Protein AF-A0AAD5VGD6-F1 (afdb_monomer)

Organism: NCBI:txid56174

Solvent-accessible surface area (backbone atoms only — not comparable to full-atom values): 16282 Å² total; per-residue (Å²): 114,48,51,33,20,49,48,75,91,76,91,53,46,69,52,49,89,74,29,63,45,15,33,30,33,37,42,35,91,40,34,36,36,42,32,31,32,31,52,42,61,71,61,75,31,63,82,85,36,60,47,50,63,31,32,44,64,26,102,85,61,55,15,37,51,69,80,59,80,48,70,44,31,90,82,39,92,83,62,51,74,39,74,34,79,36,30,39,35,35,40,34,67,45,30,37,29,37,38,39,21,31,73,91,39,82,80,20,49,56,52,33,64,78,79,51,51,92,66,39,45,64,48,59,58,50,73,82,58,41,80,80,38,31,36,41,25,37,34,53,75,62,67,38,59,50,47,48,73,57,98,90,40,84,45,76,58,78,72,78,60,73,90,76,51,80,85,88,78,70,101,70,78,61,67,60,49,62,69,43,85,68,44,76,54,65,72,67,73,54,43,55,78,58,83,75,79,89,78,68,82,72,82,72,77,82,78,82,80,88,77,82,92,84,82,91,82,83,89,83,89,83,88,82,87,80,90,81,90,78,92,78,82,86,78,91,73,93,73,84,86,82,84,87,83,88,57,95,61,56,53,42,74,67,86,84,82,83,134

Structure (mmCIF, N/CA/C/O backbone):
data_AF-A0AAD5VGD6-F1
#
_entry.id   AF-A0AAD5VGD6-F1
#
loop_
_atom_site.group_PDB
_atom_site.id
_atom_site.type_symbol
_atom_site.label_atom_id
_atom_site.label_alt_id
_atom_site.label_comp_id
_atom_site.label_asym_id
_atom_site.label_entity_id
_atom_site.label_seq_id
_atom_site.pdbx_PDB_ins_code
_atom_site.Cartn_x
_atom_site.Cartn_y
_atom_site.Cartn_z
_atom_site.occupancy
_atom_site.B_iso_or_equiv
_atom_site.auth_seq_id
_atom_site.auth_comp_id
_atom_site.auth_asym_id
_atom_site.auth_atom_id
_atom_site.pdbx_PDB_model_num
ATOM 1 N N . MET A 1 1 ? -17.502 -4.250 -7.775 1.00 70.62 1 MET A N 1
ATOM 2 C CA . MET A 1 1 ? -16.556 -3.879 -6.710 1.00 70.62 1 MET A CA 1
ATOM 3 C C . MET A 1 1 ? -17.307 -3.137 -5.608 1.00 70.62 1 MET A C 1
ATOM 5 O O . MET A 1 1 ? -18.242 -2.419 -5.947 1.00 70.62 1 MET A O 1
ATOM 9 N N . VAL A 1 2 ? -16.984 -3.336 -4.326 1.00 80.88 2 VAL A N 1
ATOM 10 C CA . VAL A 1 2 ? -17.772 -2.798 -3.191 1.00 80.88 2 VAL A CA 1
ATOM 11 C C . VAL A 1 2 ? -16.859 -2.211 -2.123 1.00 80.88 2 VAL A C 1
ATOM 13 O O . VAL A 1 2 ? -15.920 -2.878 -1.719 1.00 80.88 2 VAL A O 1
ATOM 16 N N . ALA A 1 3 ? -17.138 -1.007 -1.626 1.00 86.44 3 ALA A N 1
ATOM 17 C CA . ALA A 1 3 ? -16.315 -0.385 -0.591 1.00 86.44 3 ALA A CA 1
ATOM 18 C C . ALA A 1 3 ? -16.696 -0.807 0.835 1.00 86.44 3 ALA A C 1
ATOM 20 O O . ALA A 1 3 ? -17.878 -0.872 1.184 1.00 86.44 3 ALA A O 1
ATOM 21 N N . TRP A 1 4 ? -15.669 -1.023 1.652 1.00 91.06 4 TRP A N 1
ATOM 22 C CA . TRP A 1 4 ? -15.706 -1.392 3.056 1.00 91.06 4 TRP A CA 1
ATOM 23 C C . TRP A 1 4 ? -14.857 -0.414 3.876 1.00 91.06 4 TRP A C 1
ATOM 25 O O . TRP A 1 4 ? -13.739 -0.058 3.501 1.00 91.06 4 TRP A O 1
ATOM 35 N N . CYS A 1 5 ? -15.391 0.027 5.011 1.00 91.38 5 CYS A N 1
ATOM 36 C CA . CYS A 1 5 ? -14.711 0.921 5.941 1.00 91.38 5 CYS A CA 1
ATOM 37 C C . CYS A 1 5 ? -14.804 0.386 7.366 1.00 91.38 5 CYS A C 1
ATOM 39 O O . CYS A 1 5 ? -15.758 -0.290 7.739 1.00 91.38 5 CYS A O 1
ATOM 41 N N . THR A 1 6 ? -13.834 0.747 8.198 1.00 90.38 6 THR A N 1
ATOM 42 C CA . THR A 1 6 ? -13.863 0.437 9.633 1.00 90.38 6 THR A CA 1
ATOM 43 C C . THR A 1 6 ? -14.818 1.346 10.420 1.00 90.38 6 THR A C 1
ATOM 45 O O . THR A 1 6 ? -15.236 0.990 11.519 1.00 90.38 6 THR A O 1
ATOM 48 N N . LYS A 1 7 ? -15.212 2.496 9.847 1.00 89.19 7 LYS A N 1
ATOM 49 C CA . LYS A 1 7 ? -16.112 3.494 10.450 1.00 89.19 7 LYS A CA 1
ATOM 50 C C . LYS A 1 7 ? -17.303 3.823 9.535 1.00 89.19 7 LYS A C 1
ATOM 52 O O . LYS A 1 7 ? -17.135 3.825 8.312 1.00 89.19 7 LYS A O 1
ATOM 57 N N . PRO A 1 8 ? -18.482 4.152 10.098 1.00 89.19 8 PRO A N 1
ATOM 58 C CA . PRO A 1 8 ? -19.644 4.597 9.327 1.00 89.19 8 PRO A CA 1
ATOM 59 C C . PRO A 1 8 ? -19.485 6.021 8.774 1.00 89.19 8 PRO A C 1
ATOM 61 O O . PRO A 1 8 ? -18.527 6.728 9.077 1.00 89.19 8 PRO A O 1
ATOM 64 N N . GLY A 1 9 ? -20.461 6.449 7.964 1.00 87.38 9 GLY A N 1
ATOM 65 C CA . GLY A 1 9 ? -20.599 7.843 7.512 1.00 87.38 9 GLY A CA 1
ATOM 66 C C . GLY A 1 9 ? -20.176 8.126 6.068 1.00 87.38 9 GLY A C 1
ATOM 67 O O . GLY A 1 9 ? -20.242 9.273 5.641 1.00 87.38 9 GLY A O 1
ATOM 68 N N . ARG A 1 10 ? -19.764 7.107 5.299 1.00 85.44 10 ARG A N 1
ATOM 69 C CA . ARG A 1 10 ? -19.264 7.271 3.915 1.00 85.44 10 ARG A CA 1
ATOM 70 C C . ARG A 1 10 ? -20.045 6.486 2.854 1.00 85.44 10 ARG A C 1
ATOM 72 O O . ARG A 1 10 ? -19.568 6.330 1.739 1.00 85.44 10 ARG A O 1
ATOM 79 N N . GLY A 1 11 ? -21.227 5.966 3.197 1.00 87.44 11 GLY A N 1
ATOM 80 C CA . GLY A 1 11 ? -22.048 5.162 2.277 1.00 87.44 11 GLY A CA 1
ATOM 81 C C . GLY A 1 11 ? -21.433 3.805 1.902 1.00 87.44 11 GLY A C 1
ATOM 82 O O . GLY A 1 11 ? -21.866 3.177 0.941 1.00 87.44 11 GLY A O 1
ATOM 83 N N . THR A 1 12 ? -20.422 3.359 2.647 1.00 89.38 12 THR A N 1
ATOM 84 C CA . THR A 1 12 ? -19.720 2.088 2.455 1.00 89.38 12 THR A CA 1
ATOM 85 C C . THR A 1 12 ? -20.278 1.004 3.375 1.00 89.38 12 THR A C 1
ATOM 87 O O . THR A 1 12 ? -20.999 1.285 4.338 1.00 89.38 12 THR A O 1
ATOM 90 N N . ARG A 1 13 ? -19.945 -0.258 3.091 1.00 92.38 13 ARG A N 1
ATOM 91 C CA . ARG A 1 13 ? -20.170 -1.354 4.039 1.00 92.38 13 ARG A CA 1
ATOM 92 C C . ARG A 1 13 ? -19.211 -1.222 5.217 1.00 92.38 13 ARG A C 1
ATOM 94 O O . ARG A 1 13 ? -18.147 -0.619 5.091 1.00 92.38 13 ARG A O 1
ATOM 101 N N . LEU A 1 14 ? -19.573 -1.802 6.354 1.00 93.19 14 LEU A N 1
ATOM 102 C CA . LEU A 1 14 ? -18.708 -1.803 7.528 1.00 93.19 14 LEU A CA 1
ATOM 103 C C . LEU A 1 14 ? -17.955 -3.114 7.641 1.00 93.19 14 LEU A C 1
ATOM 105 O O . LEU A 1 14 ? -18.569 -4.175 7.587 1.00 93.19 14 LEU A O 1
ATOM 109 N N . ILE A 1 15 ? -16.642 -3.023 7.822 1.00 93.69 15 ILE A N 1
ATOM 110 C CA . ILE A 1 15 ? -15.798 -4.183 8.105 1.00 93.69 15 ILE A CA 1
ATOM 111 C C . ILE A 1 15 ? -16.216 -4.736 9.463 1.00 93.69 15 ILE A C 1
ATOM 113 O O . ILE A 1 15 ? -16.171 -3.985 10.443 1.00 93.69 15 ILE A O 1
ATOM 117 N N . PRO A 1 16 ? -16.629 -6.012 9.542 1.00 92.88 16 PRO A N 1
ATOM 118 C CA . PRO A 1 16 ? -17.014 -6.605 10.810 1.00 92.88 16 PRO A CA 1
ATOM 119 C C . PRO A 1 16 ? -15.863 -6.568 11.815 1.00 92.88 16 PRO A C 1
ATOM 121 O O . PRO A 1 16 ? -14.693 -6.751 11.466 1.00 92.88 16 PRO A O 1
ATOM 124 N N . GLN A 1 17 ? -16.193 -6.346 13.087 1.00 90.75 17 GLN A N 1
ATOM 125 C CA . GLN A 1 17 ? -15.199 -6.405 14.150 1.00 90.75 17 GLN A CA 1
ATOM 126 C C . GLN A 1 17 ? -14.563 -7.799 14.191 1.00 90.75 17 GLN A C 1
ATOM 128 O O . GLN A 1 17 ? -15.259 -8.809 14.223 1.00 90.75 17 GLN A O 1
ATOM 133 N N . GLY A 1 18 ? -13.232 -7.836 14.232 1.00 91.00 18 GLY A N 1
ATOM 134 C CA . GLY A 1 18 ? -12.459 -9.078 14.223 1.00 91.00 18 GLY A CA 1
ATOM 135 C C . GLY A 1 18 ? -12.096 -9.585 12.828 1.00 91.00 18 GLY A C 1
ATOM 136 O O . GLY A 1 18 ? -11.269 -10.485 12.739 1.00 91.00 18 GLY A O 1
ATOM 137 N N . ALA A 1 19 ? -12.630 -8.988 11.752 1.00 95.81 19 ALA A N 1
ATOM 138 C CA . ALA A 1 19 ? -12.183 -9.310 10.400 1.00 95.81 19 ALA A CA 1
ATOM 139 C C . ALA A 1 19 ? -10.725 -8.881 10.184 1.00 95.81 19 ALA A C 1
ATOM 141 O O . ALA A 1 19 ? -9.937 -9.665 9.672 1.00 95.81 19 ALA A O 1
ATOM 142 N N . LEU A 1 20 ? -10.333 -7.672 10.611 1.00 96.94 20 LEU A N 1
ATOM 143 C CA . LEU A 1 20 ? -8.917 -7.281 10.643 1.00 96.94 20 LEU A CA 1
ATOM 144 C C . LEU A 1 20 ? -8.224 -7.974 11.815 1.00 96.94 20 LEU A C 1
ATOM 146 O O . LEU A 1 20 ? -8.627 -7.776 12.965 1.00 96.94 20 LEU A O 1
ATOM 150 N N . THR A 1 21 ? -7.164 -8.726 11.529 1.00 97.06 21 THR A N 1
ATOM 151 C CA . THR A 1 21 ? -6.395 -9.480 12.531 1.00 97.06 21 THR A CA 1
ATOM 152 C C . THR A 1 21 ? -5.045 -8.844 12.846 1.00 97.06 21 THR A C 1
ATOM 154 O O . THR A 1 21 ? -4.439 -9.189 13.855 1.00 97.06 21 THR A O 1
ATOM 157 N N . GLY A 1 22 ? -4.596 -7.881 12.043 1.00 97.94 22 GLY A N 1
ATOM 158 C CA . GLY A 1 22 ? -3.437 -7.034 12.315 1.00 97.94 22 GLY A CA 1
ATOM 159 C C . GLY A 1 22 ? -3.355 -5.898 11.301 1.00 97.94 22 GLY A C 1
ATOM 160 O O . GLY A 1 22 ? -3.752 -6.081 10.150 1.00 97.94 22 GLY A O 1
ATOM 161 N N . VAL A 1 23 ? -2.890 -4.722 11.722 1.00 98.25 23 VAL A N 1
ATOM 162 C CA . VAL A 1 23 ? -2.787 -3.521 10.881 1.00 98.25 23 VAL A CA 1
ATOM 163 C C . VAL A 1 23 ? -1.550 -2.717 11.264 1.00 98.25 23 VAL A C 1
ATOM 165 O O . VAL A 1 23 ? -1.371 -2.354 12.422 1.00 98.25 23 VAL A O 1
ATOM 168 N N . GLN A 1 24 ? -0.747 -2.360 10.271 1.00 98.31 24 GLN A N 1
ATOM 169 C CA . GLN A 1 24 ? 0.332 -1.394 10.391 1.00 98.31 24 GLN A CA 1
ATOM 170 C C . GLN A 1 24 ? 0.056 -0.224 9.452 1.00 98.31 24 GLN A C 1
ATOM 172 O O . GLN A 1 24 ? -0.085 -0.393 8.239 1.00 98.31 24 GLN A O 1
ATOM 177 N N . TYR A 1 25 ? -0.009 0.974 10.017 1.00 98.38 25 TYR A N 1
ATOM 178 C CA . TYR A 1 25 ? 0.004 2.220 9.268 1.00 98.38 25 TYR A CA 1
ATOM 179 C C . TYR A 1 25 ? 1.380 2.867 9.356 1.00 98.38 25 TYR A C 1
ATOM 181 O O . TYR A 1 25 ? 1.952 2.954 10.439 1.00 98.38 25 TYR A O 1
ATOM 189 N N . ILE A 1 26 ? 1.901 3.336 8.227 1.00 98.56 26 ILE A N 1
ATOM 190 C CA . ILE A 1 26 ? 3.179 4.046 8.150 1.00 98.56 26 ILE A CA 1
ATOM 191 C C . ILE A 1 26 ? 2.958 5.351 7.397 1.00 98.56 26 ILE A C 1
ATOM 193 O O . ILE A 1 26 ? 2.432 5.336 6.282 1.00 98.56 26 ILE A O 1
ATOM 197 N N . LYS A 1 27 ? 3.393 6.466 7.986 1.00 98.19 27 LYS A N 1
ATOM 198 C CA . LYS A 1 27 ? 3.489 7.766 7.314 1.00 98.19 27 LYS A CA 1
ATOM 199 C C . LYS A 1 27 ? 4.953 8.118 7.060 1.00 98.19 27 LYS A C 1
ATOM 201 O O . LYS A 1 27 ? 5.739 8.170 8.004 1.00 98.19 27 LYS A O 1
ATOM 206 N N . THR A 1 28 ? 5.290 8.402 5.810 1.00 98.50 28 THR A N 1
ATOM 207 C CA . THR A 1 28 ? 6.608 8.884 5.379 1.00 98.50 28 THR A CA 1
ATOM 208 C C . THR A 1 28 ? 6.491 10.324 4.849 1.00 98.50 28 THR A C 1
ATOM 210 O O . THR A 1 28 ? 5.38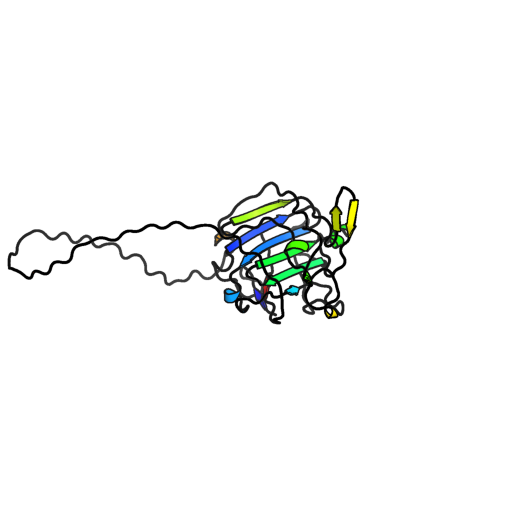4 10.884 4.827 1.00 98.50 28 THR A O 1
ATOM 213 N N . PRO A 1 29 ? 7.602 10.976 4.454 1.00 96.81 29 PRO A N 1
ATOM 214 C CA . PRO A 1 29 ? 7.548 12.274 3.780 1.00 96.81 29 PRO A CA 1
ATOM 215 C C . PRO A 1 29 ? 6.786 12.236 2.445 1.00 96.81 29 PRO A C 1
ATOM 217 O O . PRO A 1 29 ? 6.041 13.174 2.133 1.00 96.81 29 PRO A O 1
ATOM 220 N N . ASP A 1 30 ? 6.952 11.157 1.674 1.00 98.19 30 ASP A N 1
ATOM 221 C CA . ASP A 1 30 ? 6.442 11.061 0.306 1.00 98.19 30 ASP A CA 1
ATOM 222 C C . ASP A 1 30 ? 5.206 10.167 0.141 1.00 98.19 30 ASP A C 1
ATOM 224 O O . ASP A 1 30 ? 4.509 10.272 -0.866 1.00 98.19 30 ASP A O 1
ATOM 228 N N . TYR A 1 31 ? 4.876 9.297 1.089 1.00 98.38 31 TYR A N 1
ATOM 229 C CA . TYR A 1 31 ? 3.673 8.475 1.004 1.00 98.38 31 TYR A CA 1
ATOM 230 C C . TYR A 1 31 ? 3.167 8.051 2.376 1.00 98.38 31 TYR A C 1
ATOM 232 O O . TYR A 1 31 ? 3.778 8.256 3.422 1.00 98.38 31 TYR A O 1
ATOM 240 N N . ALA A 1 32 ? 1.977 7.476 2.377 1.00 98.44 32 ALA A N 1
ATOM 241 C CA . ALA A 1 32 ? 1.447 6.801 3.536 1.00 98.44 32 ALA A CA 1
ATOM 242 C C . ALA A 1 32 ? 0.809 5.495 3.117 1.00 98.44 32 ALA A C 1
ATOM 244 O O . ALA A 1 32 ? 0.206 5.405 2.047 1.00 98.44 32 ALA A O 1
ATOM 245 N N . GLN A 1 33 ? 0.932 4.492 3.972 1.00 98.38 33 GLN A N 1
ATOM 246 C CA . GLN A 1 33 ? 0.419 3.164 3.696 1.00 98.38 33 GLN A CA 1
ATOM 247 C C . GLN A 1 33 ? -0.281 2.558 4.901 1.00 98.38 33 GLN A C 1
ATOM 249 O O . GLN A 1 33 ? 0.073 2.831 6.045 1.00 98.38 33 GLN A O 1
ATOM 254 N N . VAL A 1 34 ? -1.257 1.703 4.624 1.00 98.12 34 VAL A N 1
ATOM 255 C CA . VAL A 1 34 ? -1.893 0.811 5.589 1.00 98.12 34 VAL A CA 1
ATOM 256 C C . VAL A 1 34 ? -1.779 -0.593 5.039 1.00 98.12 34 VAL A C 1
ATOM 258 O O . VAL A 1 34 ? -2.258 -0.863 3.941 1.00 98.12 34 VAL A O 1
ATOM 261 N N . VAL A 1 35 ? -1.158 -1.479 5.802 1.00 98.38 35 VAL A N 1
ATOM 262 C CA . VAL A 1 35 ? -1.007 -2.888 5.449 1.00 98.38 35 VAL A CA 1
ATOM 263 C C . VAL A 1 35 ? -1.538 -3.730 6.588 1.00 98.38 35 VAL A C 1
ATOM 265 O O . VAL A 1 35 ? -1.391 -3.365 7.753 1.00 98.38 35 VAL A O 1
ATOM 268 N N . GLY A 1 36 ? -2.178 -4.845 6.276 1.00 97.75 36 GLY A N 1
ATOM 269 C CA . GLY A 1 36 ? -2.707 -5.699 7.316 1.00 97.75 36 GLY A CA 1
ATOM 270 C C . GLY A 1 36 ? -3.199 -7.039 6.822 1.00 97.75 36 GLY A C 1
ATOM 271 O O . GLY A 1 36 ? -3.158 -7.364 5.634 1.00 97.75 36 GLY A O 1
ATOM 272 N N . PHE A 1 37 ? -3.686 -7.798 7.789 1.00 97.94 37 PHE A N 1
ATOM 273 C CA . PHE A 1 37 ? -4.288 -9.104 7.601 1.00 97.94 37 PHE A CA 1
ATOM 274 C C . PHE A 1 37 ? -5.785 -8.999 7.850 1.00 97.94 37 PHE A C 1
ATOM 276 O O . PHE A 1 37 ? -6.231 -8.294 8.765 1.00 97.94 37 PHE A O 1
ATOM 283 N N . ILE A 1 38 ? -6.556 -9.679 7.011 1.00 96.62 38 ILE A N 1
ATOM 284 C CA . ILE A 1 38 ? -8.010 -9.639 7.041 1.00 96.62 38 ILE A CA 1
ATOM 285 C C . ILE A 1 38 ? -8.586 -11.018 6.738 1.00 96.62 38 ILE A C 1
ATOM 287 O O . ILE A 1 38 ? -8.163 -11.675 5.791 1.00 96.62 38 ILE A O 1
ATOM 291 N N . ASP A 1 39 ? -9.586 -11.441 7.505 1.00 96.31 39 ASP A N 1
ATOM 292 C CA . ASP A 1 39 ? -10.472 -12.528 7.101 1.00 96.31 39 ASP A CA 1
ATOM 293 C C . ASP A 1 39 ? -11.342 -12.041 5.940 1.00 96.31 39 ASP A C 1
ATOM 295 O O . ASP A 1 39 ? -12.373 -11.382 6.116 1.00 96.31 39 ASP A O 1
ATOM 299 N N . GLN A 1 40 ? -10.893 -12.340 4.725 1.00 95.31 40 GLN A N 1
ATOM 300 C CA . GLN A 1 40 ? -11.511 -11.820 3.513 1.00 95.31 40 GLN A CA 1
ATOM 301 C C . GLN A 1 40 ? -12.940 -12.346 3.297 1.00 95.31 40 GLN A C 1
ATOM 303 O O . GLN A 1 40 ? -13.756 -11.691 2.644 1.00 95.31 40 GLN A O 1
ATOM 308 N N . THR A 1 41 ? -13.290 -13.485 3.906 1.00 95.56 41 THR A N 1
ATOM 309 C CA . THR A 1 41 ? -14.646 -14.051 3.809 1.00 95.56 41 THR A CA 1
ATOM 310 C C . THR A 1 41 ? -15.691 -13.161 4.479 1.00 95.56 41 THR A C 1
ATOM 312 O O . THR A 1 41 ? -16.851 -13.143 4.067 1.00 95.56 41 THR A O 1
ATOM 315 N N . GLN A 1 42 ? -15.270 -12.332 5.438 1.00 95.12 42 GLN A N 1
ATOM 316 C CA . GLN A 1 42 ? -16.128 -11.365 6.124 1.00 95.12 42 GLN A CA 1
ATOM 317 C C . GLN A 1 42 ? -16.358 -10.069 5.336 1.00 95.12 42 GLN A C 1
ATOM 319 O O . GLN A 1 42 ? -17.187 -9.250 5.735 1.00 95.12 42 GLN A O 1
ATOM 324 N N . ILE A 1 43 ? -15.660 -9.878 4.212 1.00 93.31 43 ILE A N 1
ATOM 325 C CA . ILE A 1 43 ? -15.821 -8.717 3.324 1.00 93.31 43 ILE A CA 1
ATOM 326 C C . ILE A 1 43 ? -16.235 -9.113 1.899 1.00 93.31 43 ILE A C 1
ATOM 328 O O . ILE A 1 43 ? -16.002 -8.377 0.939 1.00 93.31 43 ILE A O 1
ATOM 332 N N . ASN A 1 44 ? -16.921 -10.252 1.773 1.00 92.62 44 ASN A N 1
ATOM 333 C CA . ASN A 1 44 ? -17.453 -10.796 0.521 1.00 92.62 44 ASN A CA 1
ATOM 334 C C . ASN A 1 44 ? -16.390 -11.143 -0.535 1.00 92.62 44 ASN A C 1
ATOM 336 O O . ASN A 1 44 ? -16.667 -11.061 -1.732 1.00 92.62 44 ASN A O 1
ATOM 340 N N . LEU A 1 45 ? -15.199 -11.553 -0.099 1.00 93.25 45 LEU A N 1
ATOM 341 C CA . LEU A 1 45 ? -14.208 -12.213 -0.947 1.00 93.25 45 LEU A CA 1
ATOM 342 C C . LEU A 1 45 ? -14.218 -13.714 -0.658 1.00 93.25 45 LEU A C 1
ATOM 344 O O . LEU A 1 45 ? -14.307 -14.137 0.495 1.00 93.25 45 LEU A O 1
ATOM 348 N N . ASN A 1 46 ? -14.119 -14.535 -1.700 1.00 94.06 46 ASN A N 1
ATOM 349 C CA . ASN A 1 46 ? -14.078 -15.987 -1.530 1.00 94.06 46 ASN A CA 1
ATOM 350 C C . ASN A 1 46 ? -12.806 -16.395 -0.785 1.00 94.06 46 ASN A C 1
ATOM 352 O O . ASN A 1 46 ? -11.746 -15.838 -1.042 1.00 94.06 46 ASN A O 1
ATOM 356 N N . GLY A 1 47 ? -12.874 -17.386 0.106 1.00 93.94 47 GLY A N 1
ATOM 357 C CA . GLY A 1 47 ? -11.665 -17.930 0.730 1.00 93.94 47 GLY A CA 1
ATOM 358 C C . GLY A 1 47 ? -10.693 -18.465 -0.328 1.00 93.94 47 GLY A C 1
ATOM 359 O O . GLY A 1 47 ? -11.108 -19.174 -1.241 1.00 93.94 47 GLY A O 1
ATOM 360 N N . GLY A 1 48 ? -9.410 -18.111 -0.215 1.00 89.06 48 GLY A N 1
ATOM 361 C CA . GLY A 1 48 ? -8.379 -18.495 -1.189 1.00 89.06 48 GLY A CA 1
ATOM 362 C C . GLY A 1 48 ? -8.327 -17.630 -2.453 1.00 89.06 48 GLY A C 1
ATOM 363 O O . GLY A 1 48 ? -7.464 -17.858 -3.294 1.00 89.06 48 GLY A O 1
ATOM 364 N N . ASP A 1 49 ? -9.198 -16.626 -2.583 1.00 92.19 49 ASP A N 1
ATOM 365 C CA . ASP A 1 49 ? -9.077 -15.616 -3.633 1.00 92.19 49 ASP A CA 1
ATOM 366 C C . ASP A 1 49 ? -7.854 -14.728 -3.356 1.00 92.19 49 ASP A C 1
ATOM 368 O O . ASP A 1 49 ? -7.748 -14.106 -2.296 1.00 92.19 49 ASP A O 1
ATOM 372 N N . PHE A 1 50 ? -6.913 -14.689 -4.294 1.00 89.00 50 PHE A N 1
ATOM 373 C CA . PHE A 1 50 ? -5.706 -13.864 -4.198 1.00 89.00 50 PHE A CA 1
ATOM 374 C C . PHE A 1 50 ? -5.958 -12.399 -4.580 1.00 89.00 50 PHE A C 1
ATOM 376 O O . PHE A 1 50 ? -5.086 -11.561 -4.358 1.00 89.00 50 PHE A O 1
ATOM 383 N N . GLY A 1 51 ? -7.147 -12.108 -5.115 1.00 90.19 51 GLY A N 1
ATOM 384 C CA . GLY A 1 51 ? -7.614 -10.799 -5.538 1.00 90.19 51 GLY A CA 1
ATOM 385 C C . GLY A 1 51 ? -6.687 -10.112 -6.537 1.00 90.19 51 GLY A C 1
ATOM 386 O O . GLY A 1 51 ? -6.217 -10.747 -7.482 1.00 90.19 51 GLY A O 1
ATOM 387 N N . GLY A 1 52 ? -6.471 -8.806 -6.375 1.00 90.38 52 GLY A N 1
ATOM 388 C CA . GLY A 1 52 ? -5.714 -7.995 -7.334 1.00 90.38 52 GLY A CA 1
ATOM 389 C C . GLY A 1 52 ? -5.462 -6.564 -6.866 1.00 90.38 52 GLY A C 1
ATOM 390 O O . GLY A 1 52 ? -5.755 -6.226 -5.716 1.00 90.38 52 GLY A O 1
ATOM 391 N N . GLU A 1 53 ? -4.907 -5.745 -7.763 1.00 92.75 53 GLU A N 1
ATOM 392 C CA . GLU A 1 53 ? -4.718 -4.304 -7.563 1.00 92.75 53 GLU A CA 1
ATOM 393 C C . GLU A 1 53 ? -5.967 -3.517 -7.971 1.00 92.75 53 GLU A C 1
ATOM 395 O O . GLU A 1 53 ? -6.662 -3.846 -8.936 1.00 92.75 53 GLU A O 1
ATOM 400 N N . MET A 1 54 ? -6.213 -2.449 -7.227 1.00 91.62 54 MET A N 1
ATOM 401 C CA . MET A 1 54 ? -6.980 -1.303 -7.654 1.00 91.62 54 MET A CA 1
ATOM 402 C C . MET A 1 54 ? -6.117 -0.051 -7.629 1.00 91.62 54 MET A C 1
ATOM 404 O O . MET A 1 54 ? -5.374 0.175 -6.670 1.00 91.62 54 MET A O 1
ATOM 408 N N . ASP A 1 55 ? -6.291 0.790 -8.634 1.00 92.88 55 ASP A N 1
ATOM 409 C CA . ASP A 1 55 ? -5.448 1.942 -8.881 1.00 92.88 55 ASP A CA 1
ATOM 410 C C . ASP A 1 55 ? -6.101 2.962 -9.851 1.00 92.88 55 ASP A C 1
ATOM 412 O O . ASP A 1 55 ? -7.171 2.711 -10.426 1.00 92.88 55 ASP A O 1
ATOM 416 N N . PRO A 1 56 ? -5.514 4.164 -10.012 1.00 91.00 56 PRO A N 1
ATOM 417 C CA . PRO A 1 56 ? -6.041 5.205 -10.890 1.00 91.00 56 PRO A CA 1
ATOM 418 C C . PRO A 1 56 ? -5.644 5.038 -12.367 1.00 91.00 56 PRO A C 1
ATOM 420 O O . PRO A 1 56 ? -6.180 5.750 -13.217 1.00 91.00 56 PRO A O 1
ATOM 423 N N . HIS A 1 57 ? -4.764 4.091 -12.697 1.00 87.81 57 HIS A N 1
ATOM 424 C CA . HIS A 1 57 ? -4.084 3.951 -13.988 1.00 87.81 57 HIS A CA 1
ATOM 425 C C . HIS A 1 57 ? -4.319 2.602 -14.681 1.00 87.81 57 HIS A C 1
ATOM 427 O O . HIS A 1 57 ? -3.492 2.208 -15.503 1.00 87.81 57 HIS A O 1
ATOM 433 N N . GLY A 1 58 ? -5.448 1.931 -14.403 1.00 77.62 58 GLY A N 1
ATOM 434 C CA . GLY A 1 58 ? -5.847 0.670 -15.048 1.00 77.62 58 GLY A CA 1
ATOM 435 C C . GLY A 1 58 ? -5.650 0.651 -16.574 1.00 77.62 58 GLY A C 1
ATOM 436 O O . GLY A 1 58 ? -5.435 1.683 -17.187 1.00 77.62 58 GLY A O 1
ATOM 437 N N . ALA A 1 59 ? -5.750 -0.507 -17.232 1.00 76.38 59 ALA A N 1
ATOM 438 C CA . ALA A 1 59 ? -5.249 -0.726 -18.606 1.00 76.38 59 ALA A CA 1
ATOM 439 C C . ALA A 1 59 ? -5.618 0.314 -19.701 1.00 76.38 59 ALA A C 1
ATOM 441 O O . ALA A 1 59 ? -4.920 0.414 -20.708 1.00 76.38 59 ALA A O 1
ATOM 442 N N . ASP A 1 60 ? -6.705 1.071 -19.536 1.00 78.06 60 ASP A N 1
ATOM 443 C CA . ASP A 1 60 ? -7.167 2.135 -20.439 1.00 78.06 60 ASP A CA 1
ATOM 444 C C . ASP A 1 60 ? -6.947 3.569 -19.908 1.00 78.06 60 ASP A C 1
ATOM 446 O O . ASP A 1 60 ? -7.461 4.530 -20.482 1.00 78.06 60 ASP A O 1
ATOM 450 N N . LEU A 1 61 ? -6.188 3.703 -18.820 1.00 81.06 61 LEU A N 1
ATOM 451 C CA . LEU A 1 61 ? -5.865 4.920 -18.074 1.00 81.06 61 LEU A CA 1
ATOM 452 C C . LEU A 1 61 ? -7.071 5.614 -17.417 1.00 81.06 61 LEU A C 1
ATOM 454 O O . LEU A 1 61 ? -7.020 6.812 -17.139 1.00 81.06 61 LEU A O 1
ATOM 458 N N . ARG A 1 62 ? -8.169 4.885 -17.169 1.00 83.06 62 ARG A N 1
ATOM 459 C CA . ARG A 1 62 ? -9.386 5.418 -16.516 1.00 83.06 62 ARG A CA 1
ATOM 460 C C . ARG A 1 62 ? -9.601 4.898 -15.091 1.00 83.06 62 ARG A C 1
ATOM 462 O O . ARG A 1 62 ? -10.647 5.178 -14.498 1.00 83.06 62 ARG A O 1
ATOM 469 N N . GLY A 1 63 ? -8.631 4.156 -14.561 1.00 83.12 63 GLY A N 1
ATOM 470 C CA . GLY A 1 63 ? -8.681 3.477 -13.267 1.00 83.12 63 GLY A CA 1
ATOM 471 C C . GLY A 1 63 ? -9.268 2.066 -13.336 1.00 83.12 63 GLY A C 1
ATOM 472 O O . GLY A 1 63 ? -10.091 1.742 -14.196 1.00 83.12 63 GLY A O 1
ATOM 473 N N . ASN A 1 64 ? -8.854 1.214 -12.403 1.00 85.19 64 ASN A N 1
ATOM 474 C CA . ASN A 1 64 ? -9.349 -0.152 -12.192 1.00 85.19 64 ASN A CA 1
ATOM 475 C C . ASN A 1 64 ? -9.836 -0.284 -10.729 1.00 85.19 64 ASN A C 1
ATOM 477 O O . ASN A 1 64 ? -9.149 -0.745 -9.829 1.00 85.19 64 ASN A O 1
ATOM 481 N N . PRO A 1 65 ? -11.076 0.110 -10.450 1.00 85.50 65 PRO A N 1
ATOM 482 C CA . PRO A 1 65 ? -12.147 0.312 -11.403 1.00 85.50 65 PRO A CA 1
ATOM 483 C C . PRO A 1 65 ? -12.198 1.742 -11.924 1.00 85.50 65 PRO A C 1
ATOM 485 O O . PRO A 1 65 ? -11.724 2.696 -11.304 1.00 85.50 65 PRO A O 1
ATOM 488 N N . ILE A 1 66 ? -12.933 1.880 -13.017 1.00 86.06 66 ILE A N 1
ATOM 489 C CA . ILE A 1 66 ? -13.275 3.178 -13.568 1.00 86.06 66 ILE A CA 1
ATOM 490 C C . ILE A 1 66 ? -14.048 3.988 -12.521 1.00 86.06 66 ILE A C 1
ATOM 492 O O . ILE A 1 66 ? -15.036 3.514 -11.953 1.00 86.06 66 ILE A O 1
ATOM 496 N N . GLY A 1 67 ? -13.591 5.218 -12.281 1.00 84.50 67 GLY A N 1
ATOM 497 C CA . GLY A 1 67 ? -14.185 6.135 -11.302 1.00 84.50 67 GLY A CA 1
ATOM 498 C C . GLY A 1 67 ? -13.716 5.929 -9.858 1.00 84.50 67 GLY A C 1
ATOM 499 O O . GLY A 1 67 ? -14.242 6.585 -8.958 1.00 84.50 67 GLY A O 1
ATOM 500 N N . GLY A 1 68 ? -12.737 5.049 -9.618 1.00 86.94 68 GLY A N 1
ATOM 501 C CA . GLY A 1 68 ? -12.047 4.960 -8.334 1.00 86.94 68 GLY A CA 1
ATOM 502 C C . GLY A 1 68 ? -11.308 6.262 -8.022 1.00 86.94 68 GLY A C 1
ATOM 503 O O . GLY A 1 68 ? -10.395 6.655 -8.741 1.00 86.94 68 GLY A O 1
ATOM 504 N N . ILE A 1 69 ? -11.706 6.939 -6.946 1.00 89.50 69 ILE A N 1
ATOM 505 C CA . ILE A 1 69 ? -11.092 8.190 -6.488 1.00 89.50 69 ILE A CA 1
ATOM 506 C C . ILE A 1 69 ? -10.729 8.072 -5.014 1.00 89.50 69 ILE A C 1
ATOM 508 O O . ILE A 1 69 ? -11.516 7.567 -4.210 1.00 89.50 69 ILE A O 1
ATOM 512 N N . PHE A 1 70 ? -9.545 8.563 -4.656 1.00 91.31 70 PHE A N 1
ATOM 513 C CA . PHE A 1 70 ? -9.073 8.564 -3.280 1.00 91.31 70 PHE A CA 1
ATOM 514 C C . PHE A 1 70 ? -9.060 9.982 -2.725 1.00 91.31 70 PHE A C 1
ATOM 516 O O . PHE A 1 70 ? -8.567 10.901 -3.375 1.00 91.31 70 PHE A O 1
ATOM 523 N N . PHE A 1 71 ? -9.577 10.161 -1.511 1.00 92.81 71 PHE A N 1
ATOM 524 C CA . PHE A 1 71 ? -9.481 11.423 -0.783 1.00 92.81 71 PHE A CA 1
ATOM 525 C C . PHE A 1 71 ? -8.859 11.183 0.585 1.00 92.81 71 PHE A C 1
ATOM 527 O O . PHE A 1 71 ? -9.218 10.230 1.277 1.00 92.81 71 PHE A O 1
ATOM 534 N N . SER A 1 72 ? -7.978 12.086 1.002 1.00 93.06 72 SER A N 1
ATOM 535 C CA . SER A 1 72 ? -7.337 12.039 2.312 1.00 93.06 72 SER A CA 1
ATOM 536 C C . SER A 1 72 ? -6.961 13.426 2.804 1.00 93.06 72 SER A C 1
ATOM 538 O O . SER A 1 72 ? -6.655 14.312 2.011 1.00 93.06 72 SER A O 1
ATOM 540 N N . SER A 1 73 ? -6.937 13.597 4.121 1.00 94.69 73 SER A N 1
ATOM 541 C CA . SER A 1 73 ? -6.379 14.775 4.788 1.00 94.69 73 SER A CA 1
ATOM 542 C C . SER A 1 73 ? -4.932 14.573 5.248 1.00 94.69 73 SER A C 1
ATOM 544 O O . SER A 1 73 ? -4.318 15.498 5.766 1.00 94.69 73 SER A O 1
ATOM 546 N N . ILE A 1 74 ? -4.353 13.384 5.052 1.00 94.62 74 ILE A N 1
ATOM 547 C CA . ILE A 1 74 ? -3.055 12.987 5.624 1.00 94.62 74 ILE A CA 1
ATOM 548 C C . ILE A 1 74 ? -1.875 13.902 5.256 1.00 94.62 74 ILE A C 1
ATOM 550 O O . ILE A 1 74 ? -0.948 14.078 6.054 1.00 94.62 74 ILE A O 1
ATOM 554 N N . PHE A 1 75 ? -1.927 14.491 4.062 1.00 93.25 75 PHE A N 1
ATOM 555 C CA . PHE A 1 75 ? -0.962 15.469 3.555 1.00 93.25 75 PHE A CA 1
ATOM 556 C C . PHE A 1 75 ? -1.557 16.877 3.458 1.00 93.25 75 PHE A C 1
ATOM 558 O O . PHE A 1 75 ? -0.933 17.768 2.891 1.00 93.25 75 PHE A O 1
ATOM 565 N N . SER A 1 76 ? -2.770 17.094 3.974 1.00 92.19 76 SER A N 1
ATOM 566 C CA . SER A 1 76 ? -3.367 18.425 3.982 1.00 92.19 76 SER A CA 1
ATOM 567 C C . SER A 1 76 ? -2.781 19.269 5.102 1.00 92.19 76 SER A C 1
ATOM 569 O O . SER A 1 76 ? -2.677 18.813 6.239 1.00 92.19 76 SER A O 1
ATOM 571 N N . SER A 1 77 ? -2.422 20.512 4.790 1.00 88.94 77 SER A N 1
ATOM 572 C CA . SER A 1 77 ? -1.925 21.479 5.774 1.00 88.94 77 SER A CA 1
ATOM 573 C C . SER A 1 77 ? -3.041 22.069 6.642 1.00 88.94 77 SER A C 1
ATOM 575 O O . SER A 1 77 ? -2.789 22.469 7.774 1.00 88.94 77 SER A O 1
ATOM 577 N N . ASP A 1 78 ? -4.270 22.100 6.130 1.00 91.62 78 ASP A N 1
ATOM 578 C CA . ASP A 1 78 ? -5.466 22.658 6.773 1.00 91.62 78 ASP A CA 1
ATOM 579 C C . ASP A 1 78 ? -6.406 21.582 7.357 1.00 91.62 78 ASP A C 1
ATOM 581 O O . ASP A 1 78 ? -7.469 21.899 7.886 1.00 91.62 78 ASP A O 1
ATOM 585 N N . GLY A 1 79 ? -6.029 20.303 7.244 1.00 90.81 79 GLY A N 1
ATOM 586 C CA . GLY A 1 79 ? -6.829 19.156 7.683 1.00 90.81 79 GLY A CA 1
ATOM 587 C C . GLY A 1 79 ? -8.022 18.806 6.784 1.00 90.81 79 GLY A C 1
ATOM 588 O O . GLY A 1 79 ? -8.707 17.816 7.057 1.00 90.81 79 GLY A O 1
ATOM 589 N N . ASN A 1 80 ? -8.269 19.552 5.703 1.00 92.88 80 ASN A N 1
ATOM 590 C CA . ASN A 1 80 ? -9.346 19.248 4.767 1.00 92.88 80 ASN A CA 1
ATOM 591 C C . ASN A 1 80 ? -9.032 18.000 3.929 1.00 92.88 80 ASN A C 1
ATOM 593 O O . ASN A 1 80 ? -7.882 17.650 3.668 1.00 92.88 80 ASN A O 1
ATOM 597 N N . MET A 1 81 ? -10.082 17.298 3.503 1.00 93.06 81 MET A N 1
ATOM 598 C CA . MET A 1 81 ? -9.943 16.173 2.580 1.00 93.06 81 MET A CA 1
ATOM 599 C C . MET A 1 81 ? -9.605 16.712 1.189 1.00 93.06 81 MET A C 1
ATOM 601 O O . MET A 1 81 ? -10.385 17.470 0.616 1.00 93.06 81 MET A O 1
ATOM 605 N N . GLN A 1 82 ? -8.491 16.264 0.622 1.00 94.19 82 GLN A N 1
ATOM 606 C CA . GLN A 1 82 ? -8.111 16.542 -0.762 1.00 94.19 82 GLN A CA 1
ATOM 607 C C . GLN A 1 82 ? -8.018 15.243 -1.555 1.00 94.19 82 GLN A C 1
ATOM 609 O O . GLN A 1 82 ? -7.825 14.168 -0.980 1.00 94.19 82 GLN A O 1
ATOM 614 N N . GLN A 1 83 ? -8.177 15.333 -2.873 1.00 94.31 83 GLN A N 1
ATOM 615 C CA . GLN A 1 83 ? -7.992 14.176 -3.737 1.00 94.31 83 GLN A CA 1
ATOM 616 C C . GLN A 1 83 ? -6.511 13.782 -3.758 1.00 94.31 83 GLN A C 1
ATOM 618 O O . GLN A 1 83 ? -5.640 14.637 -3.897 1.00 94.31 83 GLN A O 1
ATOM 623 N N . VAL A 1 84 ? -6.235 12.485 -3.643 1.00 95.75 84 VAL A N 1
ATOM 624 C CA . VAL A 1 84 ? -4.898 11.919 -3.824 1.00 95.75 84 VAL A CA 1
ATOM 625 C C . VAL A 1 84 ? -4.912 11.120 -5.128 1.00 95.75 84 VAL A C 1
ATOM 627 O O . VAL A 1 84 ? -5.533 10.058 -5.169 1.00 95.75 84 VAL A O 1
ATOM 630 N N . PRO A 1 85 ? -4.312 11.640 -6.214 1.00 94.12 85 PRO A N 1
ATOM 631 C CA . PRO A 1 85 ? -4.441 11.043 -7.540 1.00 94.12 85 PRO A CA 1
ATOM 632 C C . PRO A 1 85 ? -3.604 9.776 -7.707 1.00 94.12 85 PRO A C 1
ATOM 634 O O . PRO A 1 85 ? -3.928 8.976 -8.566 1.00 94.12 85 PRO A O 1
ATOM 637 N N . GLU A 1 86 ? -2.579 9.578 -6.879 1.00 95.88 86 GLU A N 1
ATOM 638 C CA . GLU A 1 86 ? -1.619 8.479 -6.992 1.00 95.88 86 GLU A CA 1
ATOM 639 C C . GLU A 1 86 ? -1.764 7.527 -5.806 1.00 95.88 86 GLU A C 1
ATOM 641 O O . GLU A 1 86 ? -1.459 7.883 -4.660 1.00 95.88 86 GLU A O 1
ATOM 646 N N . TRP A 1 87 ? -2.256 6.320 -6.072 1.00 96.00 87 TRP A N 1
ATOM 647 C CA . TRP A 1 87 ? -2.518 5.314 -5.050 1.00 96.00 87 TRP A CA 1
ATOM 648 C C . TRP A 1 87 ? -2.491 3.902 -5.633 1.00 96.00 87 TRP A C 1
ATOM 650 O O . TRP A 1 87 ? -2.626 3.705 -6.836 1.00 96.00 87 TRP A O 1
ATOM 660 N N . ASN A 1 88 ? -2.326 2.915 -4.760 1.00 95.00 88 ASN A N 1
ATOM 661 C CA . ASN A 1 88 ? -2.584 1.518 -5.076 1.00 95.00 88 ASN A CA 1
ATOM 662 C C . ASN A 1 88 ? -3.240 0.820 -3.888 1.00 95.00 88 ASN A C 1
ATOM 664 O O . ASN A 1 88 ? -2.939 1.109 -2.727 1.00 95.00 88 ASN A O 1
ATOM 668 N N . ASN A 1 89 ? -4.169 -0.084 -4.172 1.00 95.44 89 ASN A N 1
ATOM 669 C CA . ASN A 1 89 ? -4.829 -0.918 -3.181 1.00 95.44 89 ASN A CA 1
ATOM 670 C C . ASN A 1 89 ? -4.841 -2.367 -3.644 1.00 95.44 89 ASN A C 1
ATOM 672 O O . ASN A 1 89 ? -5.488 -2.704 -4.621 1.00 95.44 89 ASN A O 1
ATOM 676 N N . PHE A 1 90 ? -4.187 -3.235 -2.891 1.00 95.94 90 PHE A N 1
ATOM 677 C CA . PHE A 1 90 ? -4.240 -4.669 -3.108 1.00 95.94 90 PHE A CA 1
ATOM 678 C C . PHE A 1 90 ? -5.086 -5.312 -2.015 1.00 95.94 90 PHE A C 1
ATOM 680 O O . PHE A 1 90 ? -4.986 -4.939 -0.841 1.00 95.94 90 PHE A O 1
ATOM 687 N N . MET A 1 91 ? -5.895 -6.294 -2.395 1.00 95.12 91 MET A N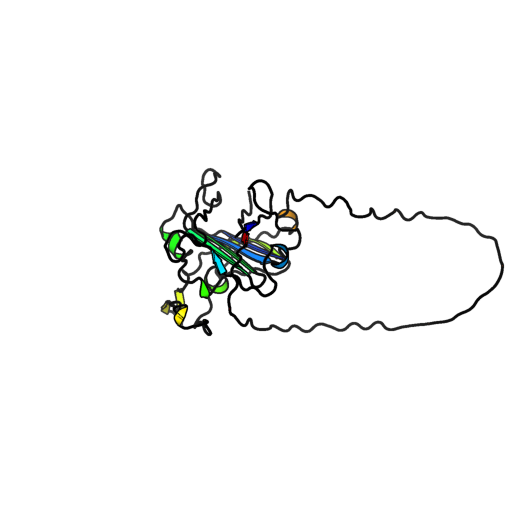 1
ATOM 688 C CA . MET A 1 91 ? -6.786 -7.022 -1.493 1.00 95.12 91 MET A CA 1
ATOM 689 C C . MET A 1 91 ? -6.867 -8.477 -1.937 1.00 95.12 91 MET A C 1
ATOM 691 O O . MET A 1 91 ? -7.159 -8.716 -3.103 1.00 95.12 91 MET A O 1
ATOM 695 N N . GLY A 1 92 ? -6.654 -9.426 -1.025 1.00 94.31 92 GLY A N 1
ATOM 696 C CA . GLY A 1 92 ? -6.735 -10.865 -1.298 1.00 94.31 92 GLY A CA 1
ATOM 697 C C . GLY A 1 92 ? -5.670 -11.668 -0.549 1.00 94.31 92 GLY A C 1
ATOM 698 O O . GLY A 1 92 ? -4.767 -11.111 0.072 1.00 94.31 92 GLY A O 1
ATOM 699 N N . GLY A 1 93 ? -5.782 -12.997 -0.551 1.00 94.38 93 GLY A N 1
ATOM 700 C CA . GLY A 1 93 ? -4.847 -13.882 0.157 1.00 94.38 93 GLY A CA 1
ATOM 701 C C . GLY A 1 93 ? -4.819 -13.684 1.682 1.00 94.38 93 GLY A C 1
ATOM 702 O O . GLY A 1 93 ? -3.793 -13.913 2.317 1.00 94.38 93 GLY A O 1
ATOM 703 N N . ASN A 1 94 ? -5.935 -13.245 2.264 1.00 95.88 94 ASN A N 1
ATOM 704 C CA . ASN A 1 94 ? -6.131 -12.826 3.653 1.00 95.88 94 ASN A CA 1
ATOM 705 C C . ASN A 1 94 ? -5.249 -11.644 4.084 1.00 95.88 94 ASN A C 1
ATOM 707 O O . ASN A 1 94 ? -4.951 -11.464 5.268 1.00 95.88 94 ASN A O 1
ATOM 711 N N . ALA A 1 95 ? -4.836 -10.823 3.122 1.00 96.44 95 ALA A N 1
ATOM 712 C CA . ALA A 1 95 ? -4.062 -9.619 3.349 1.00 96.44 95 ALA A CA 1
ATOM 713 C C . ALA A 1 95 ? -4.598 -8.461 2.505 1.00 96.44 95 ALA A C 1
ATOM 715 O O . ALA A 1 95 ? -5.349 -8.633 1.541 1.00 96.44 95 ALA A O 1
ATOM 716 N N . PHE A 1 96 ? -4.198 -7.256 2.881 1.00 97.31 96 PHE A N 1
ATOM 717 C CA . PHE A 1 96 ? -4.417 -6.070 2.075 1.00 97.31 96 PHE A CA 1
ATOM 718 C C . PHE A 1 96 ? -3.270 -5.094 2.267 1.00 97.31 96 PHE A C 1
ATOM 720 O O . PHE A 1 96 ? -2.645 -5.046 3.327 1.00 97.31 96 PHE A O 1
ATOM 727 N N . CYS A 1 97 ? -3.053 -4.251 1.273 1.00 97.94 97 CYS A N 1
ATOM 728 C CA . CYS A 1 97 ? -2.269 -3.044 1.435 1.00 97.94 97 CYS A CA 1
ATOM 729 C C . CYS A 1 97 ? -2.913 -1.910 0.649 1.00 97.94 97 CYS A C 1
ATOM 731 O O . CYS A 1 97 ? -3.524 -2.109 -0.397 1.00 97.94 97 CYS A O 1
ATOM 733 N N . LEU A 1 98 ? -2.805 -0.708 1.181 1.00 97.56 98 LEU A N 1
ATOM 734 C CA . LEU A 1 98 ? -3.222 0.525 0.542 1.00 97.56 98 LEU A CA 1
ATOM 735 C C . LEU A 1 98 ? -2.079 1.505 0.716 1.00 97.56 98 LEU A C 1
ATOM 737 O O . LEU A 1 98 ? -1.641 1.711 1.846 1.00 97.56 98 LEU A O 1
ATOM 741 N N . LYS A 1 99 ? -1.630 2.129 -0.365 1.00 98.06 99 LYS A N 1
ATOM 742 C CA . LYS A 1 99 ? -0.655 3.211 -0.306 1.00 98.06 99 LYS A CA 1
ATOM 743 C C . LYS A 1 99 ? -1.128 4.387 -1.132 1.00 98.06 99 LYS A C 1
ATOM 745 O O . LYS A 1 99 ? -1.710 4.215 -2.198 1.00 98.06 99 LYS A O 1
ATOM 750 N N . VAL A 1 100 ? -0.864 5.579 -0.619 1.00 97.81 100 VAL A N 1
ATOM 751 C CA . VAL A 1 100 ? -1.194 6.847 -1.261 1.00 97.81 100 VAL A CA 1
ATOM 752 C C . VAL A 1 100 ? 0.027 7.750 -1.237 1.00 97.81 100 VAL A C 1
ATOM 754 O O . VAL A 1 100 ? 0.698 7.860 -0.208 1.00 97.81 100 VAL A O 1
ATOM 757 N N . CYS A 1 101 ? 0.326 8.381 -2.364 1.00 98.00 101 CYS A N 1
ATOM 758 C CA . CYS A 1 101 ? 1.501 9.231 -2.504 1.00 98.00 101 CYS A CA 1
ATOM 759 C C . CYS A 1 101 ? 1.151 10.688 -2.232 1.00 98.00 101 CYS A C 1
ATOM 761 O O . CYS A 1 101 ? 0.036 11.132 -2.495 1.00 98.00 101 CYS A O 1
ATOM 763 N N . ASN A 1 102 ? 2.099 11.429 -1.669 1.00 97.31 102 ASN A N 1
ATOM 764 C CA . ASN A 1 102 ? 1.904 12.812 -1.272 1.00 97.31 102 ASN A CA 1
ATOM 765 C C . ASN A 1 102 ? 1.572 13.681 -2.499 1.00 97.31 102 ASN A C 1
ATOM 767 O O . ASN A 1 102 ? 2.450 13.915 -3.330 1.00 97.31 102 ASN A O 1
ATOM 771 N N . PRO A 1 103 ? 0.332 14.196 -2.625 1.00 95.56 103 PRO A N 1
ATOM 772 C CA . PRO A 1 103 ? -0.078 14.955 -3.805 1.00 95.56 103 PRO A CA 1
ATOM 773 C C . PRO A 1 103 ? 0.624 16.316 -3.901 1.00 95.56 103 PRO A C 1
ATOM 775 O O . PRO A 1 103 ? 0.651 16.917 -4.972 1.00 95.56 103 PRO A O 1
ATOM 778 N N . ASN A 1 104 ? 1.216 16.801 -2.804 1.00 95.00 104 ASN A N 1
ATOM 779 C CA . ASN A 1 104 ? 1.921 18.080 -2.771 1.00 95.00 104 ASN A CA 1
ATOM 780 C C . ASN A 1 104 ? 3.372 17.981 -3.268 1.00 95.00 104 ASN A C 1
ATOM 782 O O . ASN A 1 104 ? 4.031 19.010 -3.412 1.00 95.00 104 ASN A O 1
ATOM 786 N N . ASN A 1 105 ? 3.886 16.769 -3.509 1.00 95.56 105 ASN A N 1
ATOM 787 C CA . ASN A 1 105 ? 5.225 16.552 -4.042 1.00 95.56 105 ASN A CA 1
ATOM 788 C C . ASN A 1 105 ? 5.165 15.670 -5.304 1.00 95.56 105 ASN A C 1
ATOM 790 O O . ASN A 1 105 ? 5.021 14.453 -5.206 1.00 95.56 105 ASN A O 1
ATOM 794 N N . PRO A 1 106 ? 5.349 16.245 -6.508 1.00 94.19 106 PRO A N 1
ATOM 795 C CA . PRO A 1 106 ? 5.345 15.477 -7.754 1.00 94.19 106 PRO A CA 1
ATOM 796 C C . PRO A 1 106 ? 6.394 14.358 -7.809 1.00 94.19 106 PRO A C 1
ATOM 798 O O . PRO A 1 106 ? 6.228 13.400 -8.557 1.00 94.19 106 PRO A O 1
ATOM 801 N N . ALA A 1 107 ? 7.475 14.444 -7.026 1.00 95.88 107 ALA A N 1
ATOM 802 C CA . ALA A 1 107 ? 8.478 13.384 -6.967 1.00 95.88 107 ALA A CA 1
ATOM 803 C C . ALA A 1 107 ? 7.989 12.132 -6.220 1.00 95.88 107 ALA A C 1
ATOM 805 O O . ALA A 1 107 ? 8.623 11.082 -6.337 1.00 95.88 107 ALA A O 1
ATOM 806 N N . SER A 1 108 ? 6.891 12.221 -5.465 1.00 97.25 108 SER A N 1
ATOM 807 C CA . SER A 1 108 ? 6.339 11.110 -4.692 1.00 97.25 108 SER A CA 1
ATOM 808 C C . SER A 1 108 ? 5.602 10.082 -5.556 1.00 97.25 108 SER A C 1
ATOM 810 O O . SER A 1 108 ? 5.484 8.926 -5.158 1.00 97.25 108 SER A O 1
ATOM 812 N N . THR A 1 109 ? 5.151 10.448 -6.760 1.00 95.88 109 THR A N 1
ATOM 813 C CA . THR A 1 109 ? 4.405 9.552 -7.672 1.00 95.88 109 THR A CA 1
ATOM 814 C C . THR A 1 109 ? 5.183 8.277 -8.024 1.00 95.88 109 THR A C 1
ATOM 816 O O . THR A 1 109 ? 4.608 7.204 -8.208 1.00 95.88 109 THR A O 1
ATOM 819 N N . LYS A 1 110 ? 6.521 8.346 -8.018 1.00 96.94 110 LYS A N 1
ATOM 820 C CA . LYS A 1 110 ? 7.410 7.192 -8.231 1.00 96.94 110 LYS A CA 1
ATOM 821 C C . LYS A 1 110 ? 7.230 6.073 -7.199 1.00 96.94 110 LYS A C 1
ATOM 823 O O . LYS A 1 110 ? 7.641 4.950 -7.467 1.00 96.94 110 LYS A O 1
ATOM 828 N N . TYR A 1 111 ? 6.650 6.346 -6.028 1.00 97.88 111 TYR A N 1
ATOM 829 C CA . TYR A 1 111 ? 6.397 5.306 -5.033 1.00 97.88 111 TYR A CA 1
ATOM 830 C C . TYR A 1 111 ? 5.065 4.587 -5.274 1.00 97.88 111 TYR A C 1
ATOM 832 O O . TYR A 1 111 ? 4.950 3.428 -4.895 1.00 97.88 111 TYR A O 1
ATOM 840 N N . CYS A 1 112 ? 4.083 5.202 -5.937 1.00 96.56 112 CYS A N 1
ATOM 841 C CA . CYS A 1 112 ? 2.759 4.618 -6.199 1.00 96.56 112 CYS A CA 1
ATOM 842 C C . CYS A 1 112 ? 2.616 4.149 -7.649 1.00 96.56 112 CYS A C 1
ATOM 844 O O . CYS A 1 112 ? 1.594 4.372 -8.280 1.00 96.56 112 CYS A O 1
ATOM 846 N N . GLN A 1 113 ? 3.657 3.514 -8.189 1.00 94.62 113 GLN A N 1
ATOM 847 C CA . GLN A 1 113 ? 3.608 2.944 -9.534 1.00 94.62 113 GLN A CA 1
ATOM 848 C C . GLN A 1 113 ? 2.559 1.828 -9.617 1.00 94.62 113 GLN A C 1
ATOM 850 O O . GLN A 1 113 ? 2.523 0.965 -8.742 1.00 94.62 113 GLN A O 1
ATOM 855 N N . ASN A 1 114 ? 1.791 1.815 -10.708 1.00 93.00 114 ASN A N 1
ATOM 856 C CA . ASN A 1 114 ? 0.739 0.824 -10.985 1.00 93.00 114 ASN A CA 1
ATOM 857 C C . ASN A 1 114 ? 1.118 -0.146 -12.122 1.00 93.00 114 ASN A C 1
ATOM 859 O O . ASN A 1 114 ? 0.276 -0.797 -12.722 1.00 93.00 114 ASN A O 1
ATOM 863 N N . ILE A 1 115 ? 2.411 -0.228 -12.462 1.00 93.25 115 ILE A N 1
ATOM 864 C CA . ILE A 1 115 ? 2.943 -1.150 -13.487 1.00 93.25 115 ILE A CA 1
ATOM 865 C C . ILE A 1 115 ? 3.483 -2.464 -12.891 1.00 93.25 115 ILE A C 1
ATOM 867 O O . ILE A 1 115 ? 4.055 -3.287 -13.608 1.00 93.25 115 ILE A O 1
ATOM 871 N N . TYR A 1 116 ? 3.357 -2.629 -11.571 1.00 94.69 116 TYR A N 1
ATOM 872 C CA . TYR A 1 116 ? 3.875 -3.757 -10.787 1.00 94.69 116 TYR A CA 1
ATOM 873 C C . TYR A 1 116 ? 2.753 -4.495 -10.033 1.00 94.69 116 TYR A C 1
ATOM 875 O O . TYR A 1 116 ? 2.973 -5.104 -8.986 1.00 94.69 116 TYR A O 1
ATOM 883 N N . ASP A 1 117 ? 1.537 -4.437 -10.557 1.00 91.69 117 ASP A N 1
ATOM 884 C CA . ASP A 1 117 ? 0.321 -5.034 -10.002 1.00 91.69 117 ASP A CA 1
ATOM 885 C C . ASP A 1 117 ? 0.428 -6.548 -9.747 1.00 91.69 117 ASP A C 1
ATOM 887 O O . ASP A 1 117 ? 0.009 -7.068 -8.708 1.00 91.69 117 ASP A O 1
ATOM 891 N N . ARG A 1 118 ? 1.083 -7.285 -10.645 1.00 93.06 118 ARG A N 1
ATOM 892 C CA . ARG A 1 118 ? 1.183 -8.753 -10.579 1.00 93.06 118 ARG A CA 1
ATOM 893 C C . ARG A 1 118 ? 2.121 -9.265 -9.488 1.00 93.06 118 ARG A C 1
ATOM 895 O O . ARG A 1 118 ? 2.100 -10.462 -9.198 1.00 93.06 118 ARG A O 1
ATOM 902 N N . ILE A 1 119 ? 2.951 -8.401 -8.898 1.00 93.81 119 ILE A N 1
ATOM 903 C CA . ILE A 1 119 ? 3.866 -8.763 -7.800 1.00 93.81 119 ILE A CA 1
ATOM 904 C C . ILE A 1 119 ? 3.342 -8.345 -6.413 1.00 93.81 119 ILE A C 1
ATOM 906 O O . ILE A 1 119 ? 3.914 -8.737 -5.396 1.00 93.81 119 ILE A O 1
ATOM 910 N N . GLY A 1 120 ? 2.208 -7.638 -6.346 1.00 93.81 120 GLY A N 1
ATOM 911 C CA . GLY A 1 120 ? 1.409 -7.478 -5.127 1.00 93.81 120 GLY A CA 1
ATOM 912 C C . GLY A 1 120 ? 2.046 -6.655 -3.997 1.00 93.81 120 GLY A C 1
ATOM 913 O O . GLY A 1 120 ? 3.036 -5.938 -4.177 1.00 93.81 120 GLY A O 1
ATOM 914 N N . CYS A 1 121 ? 1.469 -6.771 -2.792 1.00 95.19 121 CYS A N 1
ATOM 915 C CA . CYS A 1 121 ? 1.840 -5.961 -1.623 1.00 95.19 121 CYS A CA 1
ATOM 916 C C . CYS A 1 121 ? 3.306 -6.062 -1.214 1.00 95.19 121 CYS A C 1
ATOM 918 O O . CYS A 1 121 ? 3.884 -5.065 -0.794 1.00 95.19 121 CYS A O 1
ATOM 920 N N . ALA A 1 122 ? 3.914 -7.245 -1.321 1.00 94.12 122 ALA A N 1
ATOM 921 C CA . ALA A 1 122 ? 5.272 -7.471 -0.830 1.00 94.12 122 ALA A CA 1
ATOM 922 C C . ALA A 1 122 ? 6.312 -6.574 -1.524 1.00 94.12 122 ALA A C 1
ATOM 924 O O . ALA A 1 122 ? 7.325 -6.235 -0.919 1.00 94.12 122 ALA A O 1
ATOM 925 N N . TYR A 1 123 ? 6.042 -6.170 -2.769 1.00 96.56 123 TYR A N 1
ATOM 926 C CA . TYR A 1 123 ? 6.942 -5.348 -3.576 1.00 96.56 123 TYR A CA 1
ATOM 927 C C . TYR A 1 123 ? 6.450 -3.915 -3.749 1.00 96.56 123 TYR A C 1
ATOM 929 O O . TYR A 1 123 ? 7.265 -2.996 -3.816 1.00 96.56 123 TYR A O 1
ATOM 937 N N . ASN A 1 124 ? 5.132 -3.712 -3.794 1.00 97.50 124 ASN A N 1
ATOM 938 C CA . ASN A 1 124 ? 4.558 -2.379 -3.933 1.00 97.50 124 ASN A CA 1
ATOM 939 C C . ASN A 1 124 ? 4.447 -1.642 -2.603 1.00 97.50 124 ASN A C 1
ATOM 941 O O . ASN A 1 124 ? 4.553 -0.424 -2.592 1.00 97.50 124 ASN A O 1
ATOM 945 N N . VAL A 1 125 ? 4.230 -2.336 -1.487 1.00 97.75 125 VAL A N 1
ATOM 946 C CA . VAL A 1 125 ? 3.963 -1.729 -0.173 1.00 97.75 125 VAL A CA 1
ATOM 947 C C . VAL A 1 125 ? 4.713 -2.513 0.923 1.00 97.75 125 VAL A C 1
ATOM 949 O O . VAL A 1 125 ? 4.089 -3.130 1.797 1.00 97.75 125 VAL A O 1
ATOM 952 N N . PRO A 1 126 ? 6.062 -2.560 0.871 1.00 97.25 126 PRO A N 1
ATOM 953 C CA . PRO A 1 126 ? 6.867 -3.302 1.837 1.00 97.25 126 PRO A CA 1
ATOM 954 C C . PRO A 1 126 ? 6.627 -2.774 3.259 1.00 97.25 126 PRO A C 1
ATOM 956 O O . PRO A 1 126 ? 6.539 -1.567 3.491 1.00 97.25 126 PRO A O 1
ATOM 959 N N . ASN A 1 127 ? 6.463 -3.689 4.213 1.00 97.00 127 ASN A N 1
ATOM 960 C CA . ASN A 1 127 ? 5.981 -3.397 5.564 1.00 97.00 127 ASN A CA 1
ATOM 961 C C . ASN A 1 127 ? 6.396 -4.502 6.551 1.00 97.00 127 ASN A C 1
ATOM 963 O O . ASN A 1 127 ? 6.912 -5.542 6.142 1.00 97.00 127 ASN A O 1
ATOM 967 N N . GLN A 1 128 ? 6.141 -4.280 7.841 1.00 97.00 128 GLN A N 1
ATOM 968 C CA . GLN A 1 128 ? 6.366 -5.249 8.919 1.00 97.00 128 GLN A CA 1
ATOM 969 C C . GLN A 1 128 ? 5.078 -5.549 9.703 1.00 97.00 128 GLN A C 1
ATOM 971 O O . GLN A 1 128 ? 5.142 -5.780 10.908 1.00 97.00 128 GLN A O 1
ATOM 976 N N . ALA A 1 129 ? 3.908 -5.521 9.056 1.00 97.56 129 ALA A N 1
ATOM 977 C CA . ALA A 1 129 ? 2.643 -5.806 9.727 1.00 97.56 129 ALA A CA 1
ATOM 978 C C . ALA A 1 129 ? 2.648 -7.211 10.353 1.00 97.56 129 ALA A C 1
ATOM 980 O O . ALA A 1 129 ? 3.153 -8.174 9.771 1.00 97.56 129 ALA A O 1
ATOM 981 N N . GLN A 1 130 ? 2.050 -7.341 11.539 1.00 97.44 130 GLN A N 1
ATOM 982 C CA . GLN A 1 130 ? 1.981 -8.596 12.289 1.00 97.44 130 GLN A CA 1
ATOM 983 C C . GLN A 1 130 ? 0.548 -8.881 12.742 1.00 97.44 130 GLN A C 1
ATOM 985 O O . GLN A 1 130 ? -0.181 -7.974 13.148 1.00 97.44 130 GLN A O 1
ATOM 990 N N . ASN A 1 131 ? 0.146 -10.154 12.707 1.00 96.81 131 ASN A N 1
ATOM 991 C CA . ASN A 1 131 ? -1.105 -10.586 13.328 1.00 96.81 131 ASN A CA 1
ATOM 992 C C . ASN A 1 131 ? -1.084 -10.293 14.835 1.00 96.81 131 ASN A C 1
ATOM 994 O O . ASN A 1 131 ? -0.079 -10.510 15.505 1.00 96.81 131 ASN A O 1
ATOM 998 N N . GLY A 1 132 ? -2.213 -9.825 15.360 1.00 96.50 132 GLY A N 1
ATOM 999 C CA . GLY A 1 132 ? -2.377 -9.394 16.746 1.00 96.50 132 GLY A CA 1
ATOM 1000 C C . GLY A 1 132 ? -1.920 -7.959 17.021 1.00 96.50 132 GLY A C 1
ATOM 1001 O O . GLY A 1 132 ? -2.253 -7.424 18.077 1.00 96.50 132 GLY A O 1
ATOM 1002 N N . THR A 1 133 ? -1.226 -7.315 16.079 1.00 97.75 133 THR A N 1
ATOM 1003 C CA . THR A 1 133 ? -0.668 -5.970 16.259 1.00 97.75 133 THR A CA 1
ATOM 1004 C C . THR A 1 133 ? -1.454 -4.944 15.455 1.00 97.75 133 THR A C 1
ATOM 1006 O O . THR A 1 133 ? -1.740 -5.138 14.276 1.00 97.75 133 THR A O 1
ATOM 1009 N N . PHE A 1 134 ? -1.793 -3.833 16.105 1.00 98.00 134 PHE A N 1
ATOM 1010 C CA . PHE A 1 134 ? -2.430 -2.676 15.487 1.00 98.00 134 PHE A CA 1
ATOM 1011 C C . PHE A 1 134 ? -1.605 -1.454 15.844 1.00 98.00 134 PHE A C 1
ATOM 1013 O O . PHE A 1 134 ? -1.533 -1.090 17.018 1.00 98.00 134 PHE A O 1
ATOM 1020 N N . GLU A 1 135 ? -0.956 -0.846 14.861 1.00 97.88 135 GLU A N 1
ATOM 1021 C CA . GLU A 1 135 ? 0.013 0.211 15.121 1.00 97.88 135 GLU A CA 1
ATOM 1022 C C . GLU A 1 135 ? 0.071 1.277 14.031 1.00 97.88 135 GLU A C 1
ATOM 1024 O O . GLU A 1 135 ? -0.310 1.065 12.876 1.00 97.88 135 GLU A O 1
ATOM 1029 N N . ALA A 1 136 ? 0.571 2.439 14.435 1.00 98.06 136 ALA A N 1
ATOM 1030 C CA . ALA A 1 136 ? 0.847 3.582 13.588 1.00 98.06 136 ALA A CA 1
ATOM 1031 C C . ALA A 1 136 ? 2.281 4.043 13.800 1.00 98.06 136 ALA A C 1
ATOM 1033 O O . ALA A 1 136 ? 2.657 4.363 14.924 1.00 98.06 136 ALA A O 1
ATOM 1034 N N . CYS A 1 137 ? 3.055 4.111 12.728 1.00 98.44 137 CYS A N 1
ATOM 1035 C CA . CYS A 1 137 ? 4.461 4.471 12.744 1.00 98.44 137 CYS A CA 1
ATOM 1036 C C . CYS A 1 137 ? 4.736 5.653 11.812 1.00 98.44 137 CYS A C 1
ATOM 1038 O O . CYS A 1 137 ? 4.011 5.920 10.848 1.00 98.44 137 CYS A O 1
ATOM 1040 N N . GLN A 1 138 ? 5.848 6.324 12.071 1.00 98.50 138 GLN A N 1
ATOM 1041 C CA . GLN A 1 138 ? 6.570 7.072 11.050 1.00 98.50 138 GLN A CA 1
ATOM 1042 C C . GLN A 1 138 ? 7.512 6.119 10.311 1.00 98.50 138 GLN A C 1
ATOM 1044 O O . GLN A 1 138 ? 7.895 5.081 10.854 1.00 98.50 138 GLN A O 1
ATOM 1049 N N . GLY A 1 139 ? 7.903 6.451 9.087 1.00 98.00 139 GLY A N 1
ATOM 1050 C CA . GLY A 1 139 ? 8.861 5.642 8.340 1.00 98.00 139 GLY A CA 1
ATOM 1051 C C . GLY A 1 139 ? 9.664 6.434 7.324 1.00 98.00 139 GLY A C 1
ATOM 1052 O O . GLY A 1 139 ? 9.278 7.535 6.928 1.00 98.00 139 GLY A O 1
ATOM 1053 N N . ASP A 1 140 ? 10.772 5.831 6.912 1.00 98.25 140 ASP A N 1
ATOM 1054 C CA . ASP A 1 140 ? 11.575 6.305 5.790 1.00 98.25 140 ASP A CA 1
ATOM 1055 C C . ASP A 1 140 ? 10.926 5.909 4.460 1.00 98.25 140 ASP A C 1
ATOM 1057 O O . ASP A 1 140 ? 10.179 4.929 4.380 1.00 98.25 140 ASP A O 1
ATOM 1061 N N . ASP A 1 141 ? 11.258 6.630 3.391 1.00 97.94 141 ASP A N 1
ATOM 1062 C CA . ASP A 1 141 ? 10.778 6.274 2.062 1.00 97.94 141 ASP A CA 1
ATOM 1063 C C . ASP A 1 141 ? 11.385 4.946 1.566 1.00 97.94 141 ASP A C 1
ATOM 1065 O O . ASP A 1 141 ? 12.576 4.634 1.734 1.00 97.94 141 ASP A O 1
ATOM 1069 N N . MET A 1 142 ? 10.536 4.141 0.928 1.00 97.06 142 MET A N 1
ATOM 1070 C CA . MET A 1 142 ? 10.937 2.940 0.201 1.00 97.0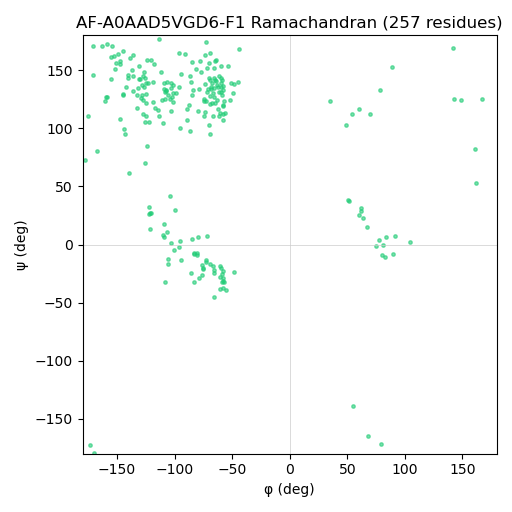6 142 MET A CA 1
ATOM 1071 C C . MET A 1 142 ? 11.713 3.249 -1.067 1.00 97.06 142 MET A C 1
ATOM 1073 O O . MET A 1 142 ? 11.691 4.358 -1.584 1.00 97.06 142 MET A O 1
ATOM 1077 N N . ASP A 1 143 ? 12.371 2.229 -1.605 1.00 97.19 143 ASP A N 1
ATOM 1078 C CA . ASP A 1 143 ? 12.847 2.299 -2.981 1.00 97.19 143 ASP A CA 1
ATOM 1079 C C . ASP A 1 143 ? 11.621 2.267 -3.911 1.00 97.19 143 ASP A C 1
ATOM 1081 O O . ASP A 1 143 ? 10.662 1.550 -3.606 1.00 97.19 143 ASP A O 1
ATOM 1085 N N . PRO A 1 144 ? 11.596 3.024 -5.024 1.00 97.19 144 PRO A N 1
ATOM 1086 C CA . PRO A 1 144 ? 10.506 2.933 -5.991 1.00 97.19 144 PRO A CA 1
ATOM 1087 C C . PRO A 1 144 ? 10.249 1.471 -6.392 1.00 97.19 144 PRO A C 1
ATOM 1089 O O . PRO A 1 144 ? 11.225 0.737 -6.592 1.00 97.19 144 PRO A O 1
ATOM 1092 N N . PRO A 1 145 ? 8.984 1.024 -6.532 1.00 97.06 145 PRO A N 1
ATOM 1093 C CA . PRO A 1 145 ? 8.686 -0.336 -6.971 1.00 97.06 145 PRO A CA 1
ATOM 1094 C C . PRO A 1 145 ? 9.490 -0.722 -8.223 1.00 97.06 145 PRO A C 1
ATOM 1096 O O . PRO A 1 145 ? 9.710 0.094 -9.119 1.00 97.06 145 PRO A O 1
ATOM 1099 N N . GLY A 1 146 ? 10.002 -1.953 -8.243 1.00 96.62 146 GLY A N 1
ATOM 1100 C CA . GLY A 1 146 ? 10.916 -2.438 -9.281 1.00 96.62 146 GLY A CA 1
ATOM 1101 C C . GLY A 1 146 ? 12.380 -2.008 -9.128 1.00 96.62 146 GLY A C 1
ATOM 1102 O O . GLY A 1 146 ? 13.227 -2.539 -9.836 1.00 96.62 146 GLY A O 1
ATOM 1103 N N . THR A 1 147 ? 12.726 -1.105 -8.208 1.00 97.12 147 THR A N 1
ATOM 1104 C CA . THR A 1 147 ? 14.123 -0.712 -7.949 1.00 97.12 147 THR A CA 1
ATOM 1105 C C . THR A 1 147 ? 14.697 -1.506 -6.780 1.00 97.12 147 THR A C 1
ATOM 1107 O O . THR A 1 147 ? 14.047 -1.665 -5.749 1.00 97.12 147 THR A O 1
ATOM 1110 N N . TYR A 1 148 ? 15.922 -2.008 -6.925 1.00 95.81 148 TYR A N 1
ATOM 1111 C CA . TYR A 1 148 ? 16.627 -2.717 -5.855 1.00 95.81 148 TYR A CA 1
ATOM 1112 C C . TYR A 1 148 ? 18.138 -2.549 -5.982 1.00 95.81 148 TYR A C 1
ATOM 1114 O O . TYR A 1 148 ? 18.652 -2.294 -7.065 1.00 95.81 148 TYR A O 1
ATOM 1122 N N . THR A 1 149 ? 18.868 -2.699 -4.878 1.00 95.50 149 THR A N 1
ATOM 1123 C CA . THR A 1 149 ? 20.336 -2.636 -4.885 1.00 95.50 149 THR A CA 1
ATOM 1124 C C . THR A 1 149 ? 20.919 -4.034 -4.729 1.00 95.50 149 THR A C 1
ATOM 1126 O O . THR A 1 149 ? 20.569 -4.750 -3.793 1.00 95.50 149 THR A O 1
ATOM 1129 N N . SER A 1 150 ? 21.836 -4.416 -5.618 1.00 95.00 150 SER A N 1
ATOM 1130 C CA . SER A 1 150 ? 22.585 -5.673 -5.541 1.00 95.00 150 SER A CA 1
ATOM 1131 C C . SER A 1 150 ? 24.074 -5.386 -5.686 1.00 95.00 150 SER A C 1
ATOM 1133 O O . SER A 1 150 ? 24.489 -4.709 -6.624 1.00 95.00 150 SER A O 1
ATOM 1135 N N . ASN A 1 151 ? 24.883 -5.853 -4.731 1.00 93.81 151 ASN A N 1
ATOM 1136 C CA . ASN A 1 151 ? 26.332 -5.605 -4.684 1.00 93.81 151 ASN A CA 1
ATOM 1137 C C . ASN A 1 151 ? 26.715 -4.115 -4.824 1.00 93.81 151 ASN A C 1
ATOM 1139 O O . ASN A 1 151 ? 27.694 -3.774 -5.483 1.00 93.81 151 ASN A O 1
ATOM 1143 N N . GLY A 1 152 ? 25.923 -3.222 -4.221 1.00 94.06 152 GLY A N 1
ATOM 1144 C CA . GLY A 1 152 ? 26.142 -1.771 -4.270 1.00 94.06 152 GLY A CA 1
ATOM 1145 C C . GLY A 1 152 ? 25.715 -1.088 -5.575 1.00 94.06 152 GLY A C 1
ATOM 1146 O O . GLY A 1 152 ? 25.907 0.117 -5.707 1.00 94.06 152 GLY A O 1
ATOM 1147 N N . VAL A 1 153 ? 25.122 -1.821 -6.522 1.00 96.19 153 VAL A N 1
ATOM 1148 C CA . VAL A 1 153 ? 24.628 -1.284 -7.797 1.00 96.19 153 VAL A CA 1
ATOM 1149 C C . VAL A 1 153 ? 23.104 -1.253 -7.794 1.00 96.19 153 VAL A C 1
ATOM 1151 O O . VAL A 1 153 ? 22.460 -2.244 -7.446 1.00 96.19 153 VAL A O 1
ATOM 1154 N N . VAL A 1 154 ? 22.528 -0.115 -8.190 1.00 96.69 154 VAL A N 1
ATOM 1155 C CA . VAL A 1 154 ? 21.080 0.033 -8.376 1.00 96.69 154 VAL A CA 1
ATOM 1156 C C . VAL A 1 154 ? 20.665 -0.683 -9.658 1.00 96.69 154 VAL A C 1
ATOM 1158 O O . VAL A 1 154 ? 21.194 -0.417 -10.735 1.00 96.69 154 VAL A O 1
ATOM 1161 N N . MET A 1 155 ? 19.700 -1.581 -9.523 1.00 97.44 155 MET A N 1
ATOM 1162 C CA . MET A 1 155 ? 19.129 -2.405 -10.576 1.00 97.44 155 MET A CA 1
ATOM 1163 C C . MET A 1 155 ? 17.628 -2.130 -10.691 1.00 97.44 155 MET A C 1
ATOM 1165 O O . MET A 1 155 ? 16.982 -1.677 -9.742 1.00 97.44 155 MET A O 1
ATOM 1169 N N . THR A 1 156 ? 17.064 -2.459 -11.851 1.00 96.31 156 THR A N 1
ATOM 1170 C CA . THR A 1 156 ? 15.626 -2.363 -12.109 1.00 96.31 156 THR A CA 1
ATOM 1171 C C . THR A 1 156 ? 15.077 -3.719 -12.532 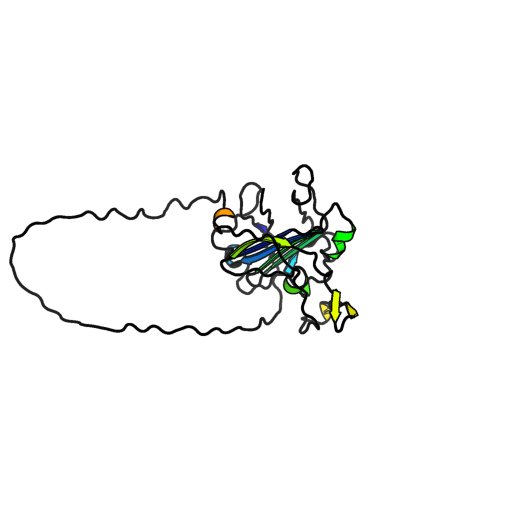1.00 96.31 156 THR A C 1
ATOM 1173 O O . THR A 1 156 ? 15.704 -4.460 -13.288 1.00 96.31 156 THR A O 1
ATOM 1176 N N . TYR A 1 157 ? 13.900 -4.048 -12.022 1.00 96.69 157 TYR A N 1
ATOM 1177 C CA . TYR A 1 157 ? 13.077 -5.172 -12.423 1.00 96.69 157 TYR A CA 1
ATOM 1178 C C . TYR A 1 157 ? 11.960 -4.672 -13.336 1.00 96.69 157 TYR A C 1
ATOM 1180 O O . TYR A 1 157 ? 11.327 -3.661 -13.051 1.00 96.69 157 TYR A O 1
ATOM 1188 N N . THR A 1 158 ? 11.691 -5.404 -14.411 1.00 95.81 158 THR A N 1
ATOM 1189 C CA . THR A 1 158 ? 10.528 -5.171 -15.270 1.00 95.81 158 THR A CA 1
ATOM 1190 C C . THR A 1 158 ? 9.567 -6.332 -15.100 1.00 95.81 158 THR A C 1
ATOM 1192 O O . THR A 1 158 ? 9.947 -7.488 -15.295 1.00 95.81 158 THR A O 1
ATOM 1195 N N . GLN A 1 159 ? 8.323 -6.020 -14.747 1.00 95.19 159 GLN A N 1
ATOM 1196 C CA . GLN A 1 159 ? 7.279 -7.021 -14.621 1.00 95.19 159 GLN A CA 1
ATOM 1197 C C . GLN A 1 159 ? 6.973 -7.646 -15.996 1.00 95.19 159 GLN A C 1
ATOM 1199 O O . GLN A 1 159 ? 6.693 -6.911 -16.945 1.00 95.19 159 GLN A O 1
ATOM 1204 N N . PRO A 1 160 ? 7.007 -8.986 -16.137 1.00 94.88 160 PRO A N 1
ATOM 1205 C CA . PRO A 1 160 ? 6.608 -9.653 -17.372 1.00 94.88 160 PRO A CA 1
ATOM 1206 C C . PRO A 1 160 ? 5.148 -9.358 -17.739 1.00 94.88 160 PRO A C 1
ATOM 1208 O O . PRO A 1 160 ? 4.311 -9.148 -16.860 1.00 94.88 160 PRO A O 1
ATOM 1211 N N . ALA A 1 161 ? 4.815 -9.422 -19.028 1.00 92.44 161 ALA A N 1
ATOM 1212 C CA . ALA A 1 161 ? 3.431 -9.312 -19.490 1.00 92.44 161 ALA A CA 1
ATOM 1213 C C . ALA A 1 161 ? 2.574 -10.503 -19.018 1.00 92.44 161 ALA A C 1
ATOM 1215 O O . ALA A 1 161 ? 3.081 -11.617 -18.847 1.00 92.44 161 ALA A O 1
ATOM 1216 N N . GLU A 1 162 ? 1.266 -10.290 -18.847 1.00 89.94 162 GLU A N 1
ATOM 1217 C CA . GLU A 1 162 ? 0.318 -11.346 -18.450 1.00 89.94 162 GLU A CA 1
ATOM 1218 C C . GLU A 1 162 ? 0.274 -12.521 -19.433 1.00 89.94 162 GLU A C 1
ATOM 1220 O O . GLU A 1 162 ? 0.120 -13.669 -19.020 1.00 89.94 162 GLU A O 1
ATOM 1225 N N . SER A 1 163 ? 0.482 -12.251 -20.725 1.00 93.88 163 SER A N 1
ATOM 1226 C CA . SER A 1 163 ? 0.505 -13.258 -21.793 1.00 93.88 163 SER A CA 1
ATOM 1227 C C . SER A 1 163 ? 1.589 -14.326 -21.622 1.00 93.88 163 SER A C 1
ATOM 1229 O O . SER A 1 163 ? 1.486 -15.395 -22.218 1.00 93.88 163 SER A O 1
ATOM 1231 N N . LEU A 1 164 ? 2.610 -14.063 -20.799 1.00 94.94 164 LEU A N 1
ATOM 1232 C CA . LEU A 1 164 ? 3.674 -15.017 -20.480 1.00 94.94 164 LEU A CA 1
ATOM 1233 C C . LEU A 1 164 ? 3.304 -15.970 -19.331 1.00 94.94 164 LEU A C 1
ATOM 1235 O O . LEU A 1 164 ? 4.132 -16.777 -18.914 1.00 94.94 164 LEU A O 1
ATOM 1239 N N . GLY A 1 165 ? 2.067 -15.904 -18.831 1.00 93.94 165 GLY A N 1
ATOM 1240 C CA . GLY A 1 165 ? 1.605 -16.732 -17.722 1.00 93.94 165 GLY A CA 1
ATOM 1241 C C . GLY A 1 165 ? 2.079 -16.212 -16.360 1.00 93.94 165 GLY A C 1
ATOM 1242 O O . GLY A 1 165 ? 2.582 -15.089 -16.267 1.00 93.94 165 GLY A O 1
ATOM 1243 N N . PRO A 1 166 ? 1.870 -16.978 -15.275 1.00 91.88 166 PRO A N 1
ATOM 1244 C CA . PRO A 1 166 ? 2.147 -16.536 -13.909 1.00 91.88 166 PRO A CA 1
ATOM 1245 C C . PRO A 1 166 ? 3.629 -16.209 -13.687 1.00 91.88 166 PRO A C 1
ATOM 1247 O O . PRO A 1 166 ? 4.516 -16.870 -14.222 1.00 91.88 166 PRO A O 1
ATOM 1250 N N . ILE A 1 167 ? 3.903 -15.203 -12.852 1.00 94.44 167 ILE A N 1
ATOM 1251 C CA . ILE A 1 167 ? 5.270 -14.880 -12.428 1.00 94.44 167 ILE A CA 1
ATOM 1252 C C . ILE A 1 167 ? 5.710 -15.938 -11.412 1.00 94.44 167 ILE A C 1
ATOM 1254 O O . ILE A 1 167 ? 5.195 -15.987 -10.299 1.00 94.44 167 ILE A O 1
ATOM 1258 N N . THR A 1 168 ? 6.663 -16.788 -11.795 1.00 92.81 168 THR A N 1
ATOM 1259 C CA . THR A 1 168 ? 7.156 -17.891 -10.950 1.00 92.81 168 THR A CA 1
ATOM 1260 C C . THR A 1 168 ? 8.399 -17.534 -10.137 1.00 92.81 168 THR A C 1
ATOM 1262 O O . THR A 1 168 ? 8.776 -18.278 -9.236 1.00 92.81 168 THR A O 1
ATOM 1265 N N . SER A 1 169 ? 9.067 -16.422 -10.452 1.00 93.69 169 SER A N 1
ATOM 1266 C CA . SER A 1 169 ? 10.275 -15.977 -9.753 1.00 93.69 169 SER A CA 1
ATOM 1267 C C . SER A 1 169 ? 10.480 -14.473 -9.884 1.00 93.69 169 SER A C 1
ATOM 1269 O O . SER A 1 169 ? 10.286 -13.913 -10.964 1.00 93.69 169 SER A O 1
ATOM 1271 N N . ILE A 1 170 ? 10.953 -13.843 -8.809 1.00 95.88 170 ILE A N 1
ATOM 1272 C CA . ILE A 1 170 ? 11.368 -12.438 -8.772 1.00 95.88 170 ILE A CA 1
ATOM 1273 C C . ILE A 1 170 ? 12.812 -12.417 -8.242 1.00 95.88 170 ILE A C 1
ATOM 1275 O O . ILE A 1 170 ? 13.084 -13.068 -7.234 1.00 95.88 170 ILE A O 1
ATOM 1279 N N . PRO A 1 171 ? 13.764 -11.743 -8.915 1.00 94.69 171 PRO A N 1
ATOM 1280 C CA . PRO A 1 171 ? 15.196 -11.898 -8.636 1.00 94.69 171 PRO A CA 1
ATOM 1281 C C . PRO A 1 171 ? 15.692 -11.108 -7.414 1.00 94.69 171 PRO A C 1
ATOM 1283 O O . PRO A 1 171 ? 16.897 -11.033 -7.183 1.00 94.69 171 PRO A O 1
ATOM 1286 N N . TYR A 1 172 ? 14.792 -10.482 -6.656 1.00 96.50 172 TYR A N 1
ATOM 1287 C CA . TYR A 1 172 ? 15.129 -9.637 -5.518 1.00 96.50 172 TYR A CA 1
ATOM 1288 C C . TYR A 1 172 ? 14.031 -9.687 -4.456 1.00 96.50 172 TYR A C 1
ATOM 1290 O O . TYR A 1 172 ? 12.905 -10.082 -4.744 1.00 96.50 172 TYR A O 1
ATOM 1298 N N . THR A 1 173 ? 14.358 -9.235 -3.248 1.00 95.88 173 THR A N 1
ATOM 1299 C CA . THR A 1 173 ? 13.389 -8.952 -2.184 1.00 95.88 173 THR A CA 1
ATOM 1300 C C . THR A 1 173 ? 13.301 -7.441 -2.021 1.00 95.88 173 THR A C 1
ATOM 1302 O O . THR A 1 173 ? 14.337 -6.778 -1.932 1.00 95.88 173 THR A O 1
ATOM 1305 N N . ALA A 1 174 ? 12.092 -6.880 -1.987 1.00 96.50 174 ALA A N 1
ATOM 1306 C CA . ALA A 1 174 ? 11.923 -5.451 -1.744 1.00 96.50 174 ALA A CA 1
ATOM 1307 C C . ALA A 1 174 ? 12.462 -5.067 -0.356 1.00 96.50 174 ALA A C 1
ATOM 1309 O O . ALA A 1 174 ? 12.206 -5.750 0.640 1.00 96.50 174 ALA A O 1
ATOM 1310 N N . ARG A 1 175 ? 13.211 -3.962 -0.285 1.00 96.56 175 ARG A N 1
ATOM 1311 C CA . ARG A 1 175 ? 13.687 -3.412 0.985 1.00 96.56 175 ARG A CA 1
ATOM 1312 C C . ARG A 1 175 ? 12.491 -2.917 1.790 1.00 96.56 175 ARG A C 1
ATOM 1314 O O . ARG A 1 175 ? 11.690 -2.134 1.289 1.00 96.56 175 ARG A O 1
ATOM 1321 N N . ILE A 1 176 ? 12.417 -3.320 3.054 1.00 97.44 176 ILE A N 1
ATOM 1322 C CA . ILE A 1 176 ? 11.480 -2.736 4.012 1.00 97.44 176 ILE A CA 1
ATOM 1323 C C . ILE A 1 176 ? 12.181 -1.547 4.682 1.00 97.44 176 ILE A C 1
ATOM 1325 O O . ILE A 1 176 ? 13.212 -1.757 5.329 1.00 97.44 176 ILE A O 1
ATOM 1329 N N . PRO A 1 177 ? 11.687 -0.307 4.516 1.00 96.69 177 PRO A N 1
ATOM 1330 C CA . PRO A 1 177 ? 12.289 0.863 5.150 1.00 96.69 177 PRO A CA 1
ATOM 1331 C C . PRO A 1 177 ? 12.200 0.809 6.670 1.00 96.69 177 PRO A C 1
ATOM 1333 O O . PRO A 1 177 ? 11.349 0.119 7.239 1.00 96.69 177 PRO A O 1
ATOM 1336 N N . ALA A 1 178 ? 13.075 1.562 7.335 1.00 97.81 178 ALA A N 1
ATOM 1337 C CA . ALA A 1 178 ? 13.006 1.691 8.778 1.00 97.81 178 ALA A CA 1
ATOM 1338 C C . ALA A 1 178 ? 11.697 2.385 9.180 1.00 97.81 178 ALA A C 1
ATOM 1340 O O . ALA A 1 178 ? 11.239 3.325 8.529 1.00 97.81 178 ALA A O 1
ATOM 1341 N N . SER A 1 179 ? 11.099 1.899 10.264 1.00 97.50 179 SER A N 1
ATOM 1342 C CA . SER A 1 179 ? 9.955 2.526 10.922 1.00 97.50 179 SER A CA 1
ATOM 1343 C C . SER A 1 179 ? 10.382 3.045 12.290 1.00 97.50 179 SER A C 1
ATOM 1345 O O . SER A 1 179 ? 11.269 2.481 12.933 1.00 97.50 179 SER A O 1
ATOM 1347 N N . SER A 1 180 ? 9.766 4.133 12.734 1.00 98.19 180 SER A N 1
ATOM 1348 C CA . SER A 1 180 ? 10.064 4.803 13.999 1.00 98.19 180 SER A CA 1
ATOM 1349 C C . SER A 1 180 ? 8.790 5.367 14.627 1.00 98.19 180 SER A C 1
ATOM 1351 O O . SER A 1 180 ? 7.744 5.435 13.982 1.00 98.19 180 SER A O 1
ATOM 1353 N N . ASN A 1 181 ? 8.862 5.755 15.904 1.00 98.06 181 ASN A N 1
ATOM 1354 C CA . ASN A 1 181 ? 7.745 6.369 16.633 1.00 98.06 181 ASN A CA 1
ATOM 1355 C C . ASN A 1 181 ? 6.432 5.564 16.536 1.00 98.06 181 ASN A C 1
ATOM 1357 O O . ASN A 1 181 ? 5.351 6.139 16.419 1.00 98.06 181 ASN A O 1
ATOM 1361 N N . CYS A 1 182 ? 6.538 4.232 16.556 1.00 98.06 182 CYS A N 1
ATOM 1362 C CA . CYS A 1 182 ? 5.394 3.335 16.471 1.00 98.06 182 CYS A CA 1
ATOM 1363 C C . CYS A 1 182 ? 4.548 3.398 17.745 1.00 98.06 182 CYS A C 1
ATOM 1365 O O . CYS A 1 182 ? 5.051 3.219 18.855 1.00 98.06 182 CYS A O 1
ATOM 1367 N N . VAL A 1 183 ? 3.249 3.620 17.570 1.00 98.19 183 VAL A N 1
ATOM 1368 C CA . VAL A 1 183 ? 2.252 3.640 18.638 1.00 98.19 183 VAL A CA 1
ATOM 1369 C C . VAL A 1 183 ? 1.263 2.511 18.399 1.00 98.19 183 VAL A C 1
ATOM 1371 O O . VAL A 1 183 ? 0.552 2.500 17.394 1.00 98.19 183 VAL A O 1
ATOM 1374 N N . SER A 1 184 ? 1.198 1.569 19.337 1.00 96.94 184 SER A N 1
ATOM 1375 C CA . SER A 1 184 ? 0.214 0.488 19.305 1.00 96.94 184 SER A CA 1
ATOM 1376 C C . SER A 1 184 ? -1.142 0.949 19.840 1.00 96.94 184 SER A C 1
ATOM 1378 O O . SER A 1 184 ? -1.239 1.834 20.689 1.00 96.94 184 SER A O 1
ATOM 1380 N N . SER A 1 185 ? -2.215 0.335 19.355 1.00 93.94 185 SER A N 1
ATOM 1381 C CA . SER A 1 185 ? -3.590 0.592 19.785 1.00 93.94 185 SER A CA 1
ATOM 1382 C C . SER A 1 185 ? -4.370 -0.713 19.897 1.00 93.94 185 SER A C 1
ATOM 1384 O O . SER A 1 185 ? -4.007 -1.727 19.309 1.00 93.94 185 SER A O 1
ATOM 1386 N N . ALA A 1 186 ? -5.472 -0.705 20.646 1.00 93.69 186 ALA A N 1
ATOM 1387 C CA . ALA A 1 186 ? -6.406 -1.824 20.620 1.00 93.69 186 ALA A CA 1
ATOM 1388 C C . ALA A 1 186 ? -7.141 -1.867 19.271 1.00 93.69 186 ALA A C 1
ATOM 1390 O O . ALA A 1 186 ? -7.528 -0.825 18.739 1.00 93.69 186 ALA A O 1
ATOM 1391 N N . SER A 1 187 ? -7.416 -3.067 18.752 1.00 91.62 187 SER A N 1
ATOM 1392 C CA . SER A 1 187 ? -8.171 -3.244 17.501 1.00 91.62 187 SER A CA 1
ATOM 1393 C C . SER A 1 187 ? -9.556 -2.590 17.544 1.00 91.62 187 SER A C 1
ATOM 1395 O O . SER A 1 187 ? -10.029 -2.064 16.539 1.00 91.62 187 SER A O 1
ATOM 1397 N N . SER A 1 188 ? -10.185 -2.546 18.724 1.00 88.50 188 SER A N 1
ATOM 1398 C CA . SER A 1 188 ? -11.478 -1.895 18.961 1.00 88.50 188 SER A CA 1
ATOM 1399 C C . SER A 1 188 ? -11.484 -0.401 18.619 1.00 88.50 188 SER A C 1
ATOM 1401 O O . SER A 1 188 ? -12.534 0.126 18.257 1.00 88.50 188 SER A O 1
ATOM 1403 N N . ALA A 1 189 ? -10.330 0.274 18.650 1.00 89.44 189 ALA A N 1
ATOM 1404 C CA . ALA A 1 189 ? -10.210 1.681 18.267 1.00 89.44 189 ALA A CA 1
ATOM 1405 C C . ALA A 1 189 ? -10.466 1.925 16.767 1.00 89.44 189 ALA A C 1
ATOM 1407 O O . ALA A 1 189 ? -10.753 3.053 16.363 1.00 89.44 189 ALA A O 1
ATOM 1408 N N . LEU A 1 190 ? -10.393 0.883 15.930 1.00 87.94 190 LEU A N 1
ATOM 1409 C CA . LEU A 1 190 ? -10.705 0.986 14.502 1.00 87.94 190 LEU A CA 1
ATOM 1410 C C . LEU A 1 190 ? -12.210 0.987 14.232 1.00 87.94 190 LEU A C 1
ATOM 1412 O O . LEU A 1 190 ? -12.661 1.605 13.274 1.00 87.94 190 LEU A O 1
ATOM 1416 N N . TYR A 1 191 ? -12.973 0.333 15.103 1.00 87.25 191 TYR A N 1
ATOM 1417 C CA . TYR A 1 191 ? -14.371 -0.047 14.907 1.00 87.25 191 TYR A CA 1
ATOM 1418 C C . TYR A 1 191 ? -15.353 0.916 15.594 1.00 87.25 191 TYR A C 1
ATOM 1420 O O . TYR A 1 191 ? -16.444 0.538 16.024 1.00 87.25 191 TYR A O 1
ATOM 1428 N N . THR A 1 192 ? -14.969 2.188 15.729 1.00 78.75 192 THR A N 1
ATOM 1429 C CA . THR A 1 192 ? -15.787 3.200 16.407 1.00 78.75 192 THR A CA 1
ATOM 1430 C C . THR A 1 192 ? -17.060 3.486 15.609 1.00 78.75 192 THR A C 1
ATOM 1432 O O . THR A 1 192 ? -16.981 3.918 14.458 1.00 78.75 192 THR A O 1
ATOM 1435 N N . GLY A 1 193 ? -18.228 3.292 16.226 1.00 68.38 193 GLY A N 1
ATOM 1436 C CA . GLY A 1 193 ? -19.529 3.548 15.598 1.00 68.38 193 GLY A CA 1
ATOM 1437 C C . GLY A 1 193 ? -20.150 2.347 14.877 1.00 68.38 193 GLY A C 1
ATOM 1438 O O . GLY A 1 193 ? -21.184 2.505 14.232 1.00 68.38 193 GLY A O 1
ATOM 1439 N N . LEU A 1 194 ? -19.559 1.153 14.992 1.00 66.38 194 LEU A N 1
ATOM 1440 C CA . LEU A 1 194 ? -20.261 -0.089 14.667 1.00 66.38 194 LEU A CA 1
ATOM 1441 C C . LEU A 1 194 ? -21.414 -0.318 15.662 1.00 66.38 194 LEU A C 1
ATOM 1443 O O . LEU A 1 194 ? -21.254 -0.010 16.845 1.00 66.38 194 LEU A O 1
ATOM 1447 N N . PRO A 1 195 ? -22.566 -0.860 15.223 1.00 56.78 195 PRO A N 1
ATOM 1448 C CA . PRO A 1 195 ? -23.624 -1.248 16.144 1.00 56.78 195 PRO A CA 1
ATOM 1449 C C . PRO A 1 195 ? -23.073 -2.266 17.143 1.00 56.78 195 PRO A C 1
ATOM 1451 O O . PRO A 1 195 ? -22.614 -3.339 16.750 1.00 56.78 195 PRO A O 1
ATOM 1454 N N . THR A 1 196 ? -23.114 -1.945 18.433 1.00 55.47 196 THR A N 1
ATOM 1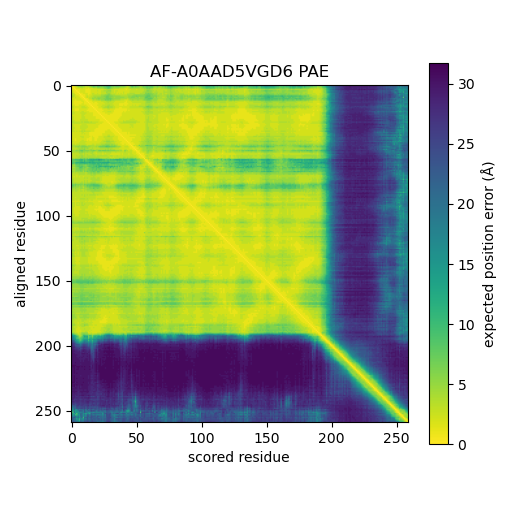455 C CA . THR A 1 196 ? -22.824 -2.922 19.481 1.00 55.47 196 THR A CA 1
ATOM 1456 C C . THR A 1 196 ? -23.891 -4.015 19.393 1.00 55.47 196 THR A C 1
ATOM 1458 O O . THR A 1 196 ? -25.078 -3.677 19.446 1.00 55.47 196 THR A O 1
ATOM 1461 N N . PRO A 1 197 ? -23.543 -5.307 19.248 1.00 48.19 197 PRO A N 1
ATOM 1462 C CA . PRO A 1 197 ? -24.547 -6.358 19.300 1.00 48.19 197 PRO A CA 1
ATOM 1463 C C . PRO A 1 197 ? -25.231 -6.311 20.673 1.00 48.19 197 PRO A C 1
ATOM 1465 O O . PRO A 1 197 ? -24.611 -6.577 21.698 1.00 48.19 197 PRO A O 1
ATOM 1468 N N . THR A 1 198 ? -26.516 -5.960 20.703 1.00 47.41 198 THR A N 1
ATOM 1469 C CA . THR A 1 198 ? -27.334 -5.826 21.923 1.00 47.41 198 THR A CA 1
ATOM 1470 C C . THR A 1 198 ? -27.696 -7.159 22.583 1.00 47.41 198 THR A C 1
ATOM 1472 O O . THR A 1 198 ? -28.443 -7.171 23.554 1.00 47.41 198 THR A O 1
ATOM 1475 N N . ASN A 1 199 ? -27.137 -8.279 22.120 1.00 46.59 199 ASN A N 1
ATOM 1476 C CA . ASN A 1 199 ? -27.439 -9.615 22.625 1.00 46.59 199 ASN A CA 1
ATOM 1477 C C . ASN A 1 199 ? -26.161 -10.350 23.045 1.00 46.59 199 ASN A C 1
ATOM 1479 O O . ASN A 1 199 ? -25.746 -11.319 22.413 1.00 46.59 199 ASN A O 1
ATOM 1483 N N . LEU A 1 200 ? -25.551 -9.904 24.139 1.00 42.50 200 LEU A N 1
ATOM 1484 C CA . LEU A 1 200 ? -24.785 -10.798 25.004 1.00 42.50 200 LEU A CA 1
ATOM 1485 C C . LEU A 1 200 ? -25.687 -11.116 26.201 1.00 42.50 200 LEU A C 1
ATOM 1487 O O . LEU A 1 200 ? -26.145 -10.175 26.855 1.00 42.50 200 LEU A O 1
ATOM 1491 N N . PRO A 1 201 ? -25.993 -12.394 26.498 1.00 44.56 201 PRO A N 1
ATOM 1492 C CA . PRO A 1 201 ? -26.671 -12.725 27.738 1.00 44.56 201 PRO A CA 1
ATOM 1493 C C . PRO A 1 201 ? -25.803 -12.218 28.890 1.00 44.56 201 PRO A C 1
ATOM 1495 O O . PRO A 1 201 ? -24.642 -12.601 29.034 1.00 44.56 201 PRO A O 1
ATOM 1498 N N . SER A 1 202 ? -26.372 -11.307 29.676 1.00 46.03 202 SER A N 1
ATOM 1499 C CA . SER A 1 202 ? -25.790 -10.838 30.927 1.00 46.03 202 SER A CA 1
ATOM 1500 C C . SER A 1 202 ? -25.389 -12.066 31.753 1.00 46.03 202 SER A C 1
ATOM 1502 O O . SER A 1 202 ? -26.228 -12.964 31.894 1.00 46.03 202 SER A O 1
ATOM 1504 N N . PRO A 1 203 ? -24.161 -12.157 32.300 1.00 46.09 203 PRO A N 1
ATOM 1505 C CA . PRO A 1 203 ? -23.845 -13.230 33.228 1.00 46.09 203 PRO A CA 1
ATOM 1506 C C . PRO A 1 203 ? -24.837 -13.107 34.383 1.00 46.09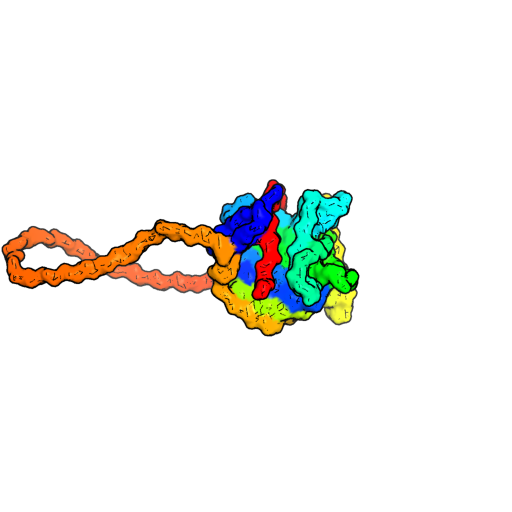 203 PRO A C 1
ATOM 1508 O O . PRO A 1 203 ? -24.866 -12.100 35.093 1.00 46.09 203 PRO A O 1
ATOM 1511 N N . SER A 1 204 ? -25.738 -14.083 34.491 1.00 45.25 204 SER A N 1
ATOM 1512 C CA . SER A 1 204 ? -26.686 -14.149 35.592 1.00 45.25 204 SER A CA 1
ATOM 1513 C C . SER A 1 204 ? -25.877 -14.175 36.878 1.00 45.25 204 SER A C 1
ATOM 1515 O O . SER A 1 204 ? -24.995 -15.017 37.043 1.00 45.25 204 SER A O 1
ATOM 1517 N N . ALA A 1 205 ? -26.147 -13.216 37.761 1.00 45.97 205 ALA A N 1
ATOM 1518 C CA . ALA A 1 205 ? -25.603 -13.215 39.102 1.00 45.97 205 ALA A CA 1
ATOM 1519 C C . ALA A 1 205 ? -25.886 -14.580 39.741 1.00 45.97 205 ALA A C 1
ATOM 1521 O O . ALA A 1 205 ? -27.035 -15.026 39.788 1.00 45.97 205 ALA A O 1
ATOM 1522 N N . SER A 1 206 ? -24.834 -15.253 40.198 1.00 40.59 206 SER A N 1
ATOM 1523 C CA . SER A 1 206 ? -24.936 -16.489 40.959 1.00 40.59 206 SER A CA 1
ATOM 1524 C C . SER A 1 206 ? -25.770 -16.219 42.208 1.00 40.59 206 SER A C 1
ATOM 1526 O O . SER A 1 206 ? -25.319 -15.548 43.136 1.00 40.59 206 SER A O 1
ATOM 1528 N N . VAL A 1 207 ? -27.005 -16.715 42.226 1.00 37.47 207 VAL A N 1
ATOM 1529 C CA . VAL A 1 207 ? -27.840 -16.716 43.426 1.00 37.47 207 VAL A CA 1
ATOM 1530 C C . VAL A 1 207 ? -27.177 -17.656 44.430 1.00 37.47 207 VAL A C 1
ATOM 1532 O O . VAL A 1 207 ? -27.129 -18.868 44.230 1.00 37.47 207 VAL A O 1
ATOM 1535 N N . VAL A 1 208 ? -26.637 -17.088 45.506 1.00 40.47 208 VAL A N 1
ATOM 1536 C CA . VAL A 1 208 ? -26.193 -17.841 46.679 1.00 40.47 208 VAL A CA 1
ATOM 1537 C C . VAL A 1 208 ? -27.445 -18.360 47.378 1.00 40.47 208 VAL A C 1
ATOM 1539 O O . VAL A 1 208 ? -28.149 -17.605 48.045 1.00 40.47 208 VAL A O 1
ATOM 1542 N N . VAL A 1 209 ? -27.743 -19.646 47.207 1.00 34.78 209 VAL A N 1
ATOM 1543 C CA . VAL A 1 209 ? -28.747 -20.342 48.016 1.00 34.78 209 VAL A CA 1
ATOM 1544 C C . VAL A 1 209 ? -28.042 -20.912 49.242 1.00 34.78 209 VAL A C 1
ATOM 1546 O O . VAL A 1 209 ? -27.278 -21.871 49.155 1.00 34.78 209 VAL A O 1
ATOM 1549 N N . SER A 1 210 ? -28.289 -20.299 50.396 1.00 39.78 210 SER A N 1
ATOM 1550 C CA . SER A 1 210 ? -28.026 -20.887 51.703 1.00 39.78 210 SER A CA 1
ATOM 1551 C C . SER A 1 210 ? -29.161 -21.854 52.048 1.00 39.78 210 SER A C 1
ATOM 1553 O O . SER A 1 210 ? -30.304 -21.448 52.240 1.00 39.78 210 SER A O 1
ATOM 1555 N N . THR A 1 211 ? -28.861 -23.147 52.157 1.00 34.06 211 THR A N 1
ATOM 1556 C CA . THR A 1 211 ? -29.794 -24.130 52.730 1.00 34.06 211 THR A CA 1
ATOM 1557 C C . THR A 1 211 ? -29.122 -24.872 53.868 1.00 34.06 211 THR A C 1
ATOM 1559 O O . THR A 1 211 ? -28.194 -25.654 53.665 1.00 34.06 211 THR A O 1
ATO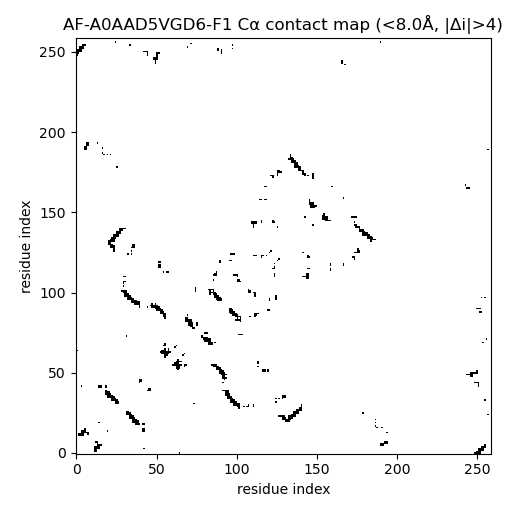M 1562 N N . GLY A 1 212 ? -29.609 -24.578 55.074 1.00 33.78 212 GLY A N 1
ATOM 1563 C CA . GLY A 1 212 ? -29.332 -25.322 56.291 1.00 33.78 212 GLY A CA 1
ATOM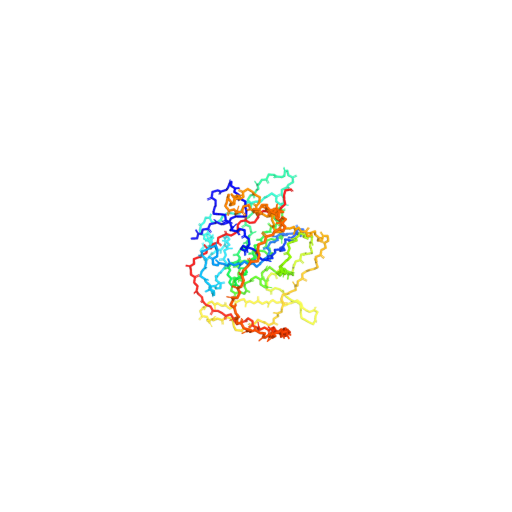 1564 C C . GLY A 1 212 ? -29.882 -26.750 56.242 1.00 33.78 212 GLY A C 1
ATOM 1565 O O . GLY A 1 212 ? -30.781 -27.089 55.477 1.00 33.78 212 GLY A O 1
ATOM 1566 N N . SER A 1 213 ? -29.278 -27.572 57.087 1.00 35.97 213 SER A N 1
ATOM 1567 C CA . SER A 1 213 ? -29.452 -29.006 57.300 1.00 35.97 213 SER A CA 1
ATOM 1568 C C . SER A 1 213 ? -30.852 -29.443 57.757 1.00 35.97 213 SER A C 1
ATOM 1570 O O . SER A 1 213 ? -31.347 -28.931 58.758 1.00 35.97 213 SER A O 1
ATOM 1572 N N . ASN A 1 214 ? -31.424 -30.462 57.101 1.00 36.09 214 ASN A N 1
ATOM 1573 C CA . ASN A 1 214 ? -31.837 -31.754 57.691 1.00 36.09 214 ASN A CA 1
ATOM 1574 C C . ASN A 1 214 ? -32.747 -32.533 56.724 1.00 36.09 214 ASN A C 1
ATOM 1576 O O . ASN A 1 214 ? -33.795 -32.039 56.323 1.00 36.09 214 ASN A O 1
ATOM 1580 N N . GLY A 1 215 ? -32.385 -33.780 56.409 1.00 32.19 215 GLY A N 1
ATOM 1581 C CA . GLY A 1 215 ? -33.245 -34.689 55.644 1.00 32.19 215 GLY A CA 1
ATOM 1582 C C . GLY A 1 215 ? -32.485 -35.852 55.015 1.00 32.19 215 GLY A C 1
ATOM 1583 O O . GLY A 1 215 ? -32.118 -35.806 53.849 1.00 32.19 215 GLY A O 1
ATOM 1584 N N . VAL A 1 216 ? -32.235 -36.890 55.811 1.00 35.62 216 VAL A N 1
ATOM 1585 C CA . VAL A 1 216 ? -31.774 -38.218 55.373 1.00 35.62 216 VAL A CA 1
ATOM 1586 C C . VAL A 1 216 ? -32.868 -38.889 54.533 1.00 35.62 216 VAL A C 1
ATOM 1588 O O . VAL A 1 216 ? -34.001 -38.869 54.989 1.00 35.62 216 VAL A O 1
ATOM 1591 N N . VAL A 1 217 ? -32.527 -39.499 53.381 1.00 35.06 217 VAL A N 1
ATOM 1592 C CA . VAL A 1 217 ? -32.938 -40.855 52.913 1.00 35.06 217 VAL A CA 1
ATOM 1593 C C . VAL A 1 217 ? -32.218 -41.218 51.582 1.00 35.06 217 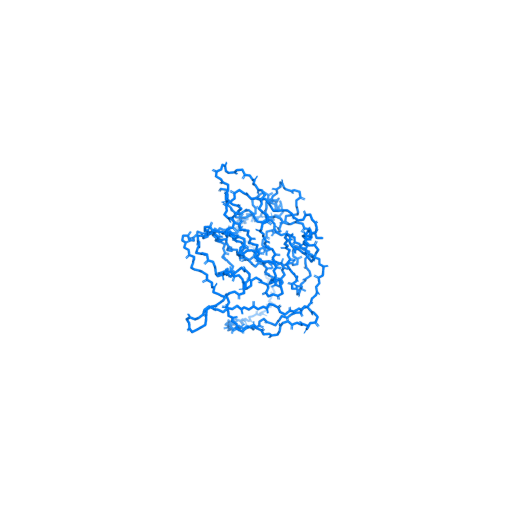VAL A C 1
ATOM 1595 O O . VAL A 1 217 ? -32.445 -40.626 50.535 1.00 35.06 217 VAL A O 1
ATOM 1598 N N . THR A 1 218 ? -31.305 -42.190 51.705 1.00 33.16 218 THR A N 1
ATOM 1599 C CA . THR A 1 218 ? -30.848 -43.306 50.833 1.00 33.16 218 THR A CA 1
ATOM 1600 C C . THR A 1 218 ? -30.748 -43.243 49.286 1.00 33.16 218 THR A C 1
ATOM 1602 O O . THR A 1 218 ? -31.742 -43.194 48.571 1.00 33.16 218 THR A O 1
ATOM 1605 N N . THR A 1 219 ? -29.511 -43.529 48.833 1.00 33.12 219 THR A N 1
ATOM 1606 C CA . THR A 1 219 ? -29.050 -44.459 47.762 1.00 33.12 219 THR A CA 1
ATOM 1607 C C . THR A 1 219 ? -29.495 -44.299 46.302 1.00 33.12 219 THR A C 1
ATOM 1609 O O . THR A 1 219 ? -30.600 -44.684 45.944 1.00 33.12 219 THR A O 1
ATOM 1612 N N . ALA A 1 220 ? -28.519 -44.024 45.426 1.00 34.16 220 ALA A N 1
ATOM 1613 C CA . ALA A 1 220 ? -28.099 -44.960 44.373 1.00 34.16 220 ALA A CA 1
ATOM 1614 C C . ALA A 1 220 ? -26.674 -44.631 43.887 1.00 34.16 220 ALA A C 1
ATOM 1616 O O . ALA A 1 220 ? -26.346 -43.503 43.532 1.00 34.16 220 ALA A O 1
ATOM 1617 N N . THR A 1 221 ? -25.826 -45.650 43.911 1.00 34.88 221 THR A N 1
ATOM 1618 C CA . THR A 1 221 ? -24.448 -45.704 43.427 1.00 34.88 221 THR A CA 1
ATOM 1619 C C . THR A 1 221 ? -24.397 -45.744 41.901 1.00 34.88 221 THR A C 1
ATOM 1621 O O . THR A 1 221 ? -25.093 -46.550 41.287 1.00 34.88 221 THR A O 1
ATOM 1624 N N . ARG A 1 222 ? -23.470 -44.995 41.289 1.00 36.28 222 ARG A N 1
ATOM 1625 C CA . ARG A 1 222 ? -22.626 -45.537 40.214 1.00 36.28 222 ARG A CA 1
ATOM 1626 C C . ARG A 1 222 ? -21.357 -44.716 39.993 1.00 36.28 222 ARG A C 1
ATOM 1628 O O . ARG A 1 222 ? -21.386 -43.513 39.773 1.00 36.28 222 ARG A O 1
ATOM 1635 N N . SER A 1 223 ? -20.256 -45.442 40.108 1.00 35.69 223 SER A N 1
ATOM 1636 C CA . SER A 1 223 ? -18.857 -45.043 40.062 1.00 35.69 223 SER A CA 1
ATOM 1637 C C . SER A 1 223 ? -18.370 -44.786 38.632 1.00 35.69 223 SER A C 1
ATOM 1639 O O . SER A 1 223 ? -18.791 -45.477 37.707 1.00 35.69 223 SER A O 1
ATOM 1641 N N . GLY A 1 224 ? -17.420 -43.860 38.481 1.00 34.03 224 GLY A N 1
ATOM 1642 C CA . GLY A 1 224 ? -16.679 -43.620 37.241 1.00 34.03 224 GLY A CA 1
ATOM 1643 C C . GLY A 1 224 ? -15.619 -42.523 37.396 1.00 34.03 224 GLY A C 1
ATOM 1644 O O . GLY A 1 224 ? -15.807 -41.411 36.923 1.00 34.03 224 GLY A O 1
ATOM 1645 N N . ALA A 1 225 ? -14.527 -42.833 38.099 1.00 37.03 225 ALA A N 1
ATOM 1646 C CA . ALA A 1 225 ? -13.231 -42.142 38.010 1.00 37.03 225 ALA A CA 1
ATOM 1647 C C . ALA A 1 225 ? -12.543 -42.531 36.675 1.00 37.03 225 ALA A C 1
ATOM 1649 O O . ALA A 1 225 ? -12.885 -43.573 36.127 1.00 37.03 225 ALA A O 1
ATOM 1650 N N . ALA A 1 226 ? -11.535 -41.876 36.099 1.00 34.62 226 ALA A N 1
ATOM 1651 C CA . ALA A 1 226 ? -10.875 -40.579 36.237 1.00 34.62 226 ALA A CA 1
ATOM 1652 C C . ALA A 1 226 ? -9.902 -40.437 35.034 1.00 34.62 226 ALA A C 1
ATOM 1654 O O . ALA A 1 226 ? -9.587 -41.426 34.379 1.00 34.62 226 ALA A O 1
ATOM 1655 N N . ALA A 1 227 ? -9.345 -39.230 34.886 1.00 32.16 227 ALA A N 1
ATOM 1656 C CA . ALA A 1 227 ? -8.022 -38.909 34.332 1.00 32.16 227 ALA A CA 1
ATOM 1657 C C . ALA A 1 227 ? -7.801 -38.913 32.804 1.00 32.16 227 ALA A C 1
ATOM 1659 O O . ALA A 1 227 ? -8.103 -39.861 32.090 1.00 32.16 227 ALA A O 1
ATOM 1660 N N . GLY A 1 228 ? -7.149 -37.838 32.343 1.00 30.12 228 GLY A N 1
ATOM 1661 C CA . GLY A 1 228 ? -6.544 -37.754 31.016 1.00 30.12 228 GLY A CA 1
ATOM 1662 C C . GLY A 1 228 ? -6.237 -36.334 30.541 1.00 30.12 228 GLY A C 1
ATOM 1663 O O . GLY A 1 228 ? -6.669 -35.957 29.461 1.00 30.12 228 GLY A O 1
ATOM 1664 N N . ALA A 1 229 ? -5.516 -35.530 31.330 1.00 35.94 229 ALA A N 1
ATOM 1665 C CA . ALA A 1 229 ? -4.875 -34.325 30.805 1.00 35.94 229 ALA A CA 1
ATOM 1666 C C . ALA A 1 229 ? -3.702 -34.732 29.897 1.00 35.94 229 ALA A C 1
ATOM 1668 O O . ALA A 1 229 ? -2.886 -35.572 30.279 1.00 35.94 229 ALA A O 1
ATOM 1669 N N . SER A 1 230 ? -3.588 -34.130 28.715 1.00 31.98 230 SER A N 1
ATOM 1670 C CA . SER A 1 230 ? -2.364 -34.162 27.910 1.00 31.98 230 SER A CA 1
ATOM 1671 C C . SER A 1 230 ? -2.229 -32.855 27.136 1.00 31.98 230 SER A C 1
ATOM 1673 O O . SER A 1 230 ? -2.976 -32.580 26.202 1.00 31.98 230 SER A O 1
ATOM 1675 N N . ASN A 1 231 ? -1.268 -32.048 27.585 1.00 37.72 231 ASN A N 1
ATOM 1676 C CA . ASN A 1 231 ? -0.663 -30.957 26.836 1.00 37.72 231 ASN A CA 1
ATOM 1677 C C . ASN A 1 231 ? 0.226 -31.542 25.733 1.00 37.72 231 ASN A C 1
ATOM 1679 O O . ASN A 1 231 ? 1.112 -32.337 26.037 1.00 37.72 231 ASN A O 1
ATOM 1683 N N . THR A 1 232 ? 0.077 -31.052 24.506 1.00 31.38 232 THR A N 1
ATOM 1684 C CA . THR A 1 232 ? 1.108 -31.115 23.456 1.00 31.38 232 THR A CA 1
ATOM 1685 C C . THR A 1 232 ? 1.024 -29.809 22.660 1.00 31.38 232 THR A C 1
ATOM 1687 O O . THR A 1 232 ? 0.051 -29.583 21.951 1.00 31.38 232 THR A O 1
ATOM 1690 N N . THR A 1 233 ? 1.830 -28.798 22.995 1.00 29.80 233 THR A N 1
ATOM 1691 C CA . THR A 1 233 ? 3.059 -28.414 22.265 1.00 29.80 233 THR A CA 1
ATOM 1692 C C . THR A 1 233 ? 2.872 -28.283 20.753 1.00 29.80 233 THR A C 1
ATOM 1694 O O . THR A 1 233 ? 2.883 -29.276 20.029 1.00 29.80 233 THR A O 1
ATOM 1697 N N . SER A 1 234 ? 2.793 -27.032 20.292 1.00 34.97 234 SER A N 1
ATOM 1698 C CA . SER A 1 234 ? 3.113 -26.633 18.919 1.00 34.97 234 SER A CA 1
ATOM 1699 C C . SER A 1 234 ? 4.514 -27.095 18.514 1.00 34.97 234 SER A C 1
ATOM 1701 O O . SER A 1 234 ? 5.428 -27.114 19.346 1.00 34.97 234 SER A O 1
ATOM 1703 N N . PRO A 1 235 ? 4.726 -27.284 17.207 1.00 37.22 235 PRO A N 1
ATOM 1704 C CA . PRO A 1 235 ? 5.846 -26.593 16.592 1.00 37.22 235 PRO A CA 1
ATOM 1705 C C . PRO A 1 235 ? 5.434 -25.796 15.354 1.00 37.22 235 PRO A C 1
ATOM 1707 O O . PRO A 1 235 ? 4.567 -26.171 14.568 1.00 37.22 235 PRO A O 1
ATOM 1710 N N . ASN A 1 236 ? 6.123 -24.668 15.221 1.00 42.47 236 ASN A N 1
ATOM 1711 C CA . ASN A 1 236 ? 6.164 -23.779 14.075 1.00 42.47 236 ASN A CA 1
ATOM 1712 C C . ASN A 1 236 ? 6.322 -24.540 12.753 1.00 42.47 236 ASN A C 1
ATOM 1714 O O . ASN A 1 236 ? 7.153 -25.441 12.639 1.00 42.47 236 ASN A O 1
ATOM 1718 N N . SER A 1 237 ? 5.610 -24.104 11.719 1.00 33.06 237 SER A N 1
ATOM 1719 C CA . SER A 1 237 ? 5.963 -24.410 10.333 1.00 33.06 237 SER A CA 1
ATOM 1720 C C . SER A 1 237 ? 5.635 -23.214 9.452 1.00 33.06 237 SER A C 1
ATOM 1722 O O . SER A 1 237 ? 4.489 -22.975 9.076 1.00 33.06 237 SER A O 1
ATOM 1724 N N . ALA A 1 238 ? 6.688 -22.448 9.158 1.00 38.69 238 ALA A N 1
ATOM 1725 C CA . ALA A 1 238 ? 6.739 -21.523 8.040 1.00 38.69 238 ALA A CA 1
ATOM 1726 C C . ALA A 1 238 ? 6.454 -22.313 6.759 1.00 38.69 238 ALA A C 1
ATOM 1728 O O . ALA A 1 238 ? 7.233 -23.184 6.376 1.00 38.69 238 ALA A O 1
ATOM 1729 N N . SER A 1 239 ? 5.320 -22.029 6.130 1.00 37.56 239 SER A N 1
ATOM 1730 C CA . SER A 1 239 ? 4.931 -22.646 4.867 1.00 37.56 239 SER A CA 1
ATOM 1731 C C . SER A 1 239 ? 4.917 -21.554 3.809 1.00 37.56 239 SER A C 1
ATOM 1733 O O . SER A 1 239 ? 4.181 -20.576 3.926 1.00 37.56 239 SER A O 1
ATOM 1735 N N . GLY A 1 240 ? 5.815 -21.696 2.833 1.00 31.94 240 GLY A N 1
ATOM 1736 C CA . GLY A 1 240 ? 6.005 -20.764 1.730 1.00 31.94 240 GLY A CA 1
ATOM 1737 C C . GLY A 1 240 ? 4.730 -20.577 0.914 1.00 31.94 240 GLY A C 1
ATOM 1738 O O . GLY A 1 240 ? 4.022 -21.533 0.600 1.00 31.94 240 GLY A O 1
ATOM 1739 N N . LEU A 1 241 ? 4.454 -19.319 0.587 1.00 35.06 241 LEU A N 1
ATOM 1740 C CA . LEU A 1 241 ? 3.328 -18.900 -0.232 1.00 35.06 241 LEU A CA 1
ATOM 1741 C C . LEU A 1 241 ? 3.601 -19.258 -1.698 1.00 35.06 241 LEU A C 1
ATOM 1743 O O . LEU A 1 241 ? 4.508 -18.712 -2.323 1.00 35.06 241 LEU A O 1
ATOM 1747 N N . ALA A 1 242 ? 2.798 -20.173 -2.238 1.00 29.22 242 ALA A N 1
ATOM 1748 C CA . ALA A 1 242 ? 2.655 -20.386 -3.671 1.00 29.22 242 ALA A CA 1
ATOM 1749 C C . ALA A 1 242 ? 1.612 -19.394 -4.218 1.00 29.22 242 ALA A C 1
ATOM 1751 O O . ALA A 1 242 ? 0.514 -19.281 -3.674 1.00 29.22 242 ALA A O 1
ATOM 1752 N N . ILE A 1 243 ? 1.971 -18.664 -5.276 1.00 40.75 243 ILE A N 1
ATOM 1753 C CA . ILE A 1 243 ? 1.149 -17.633 -5.924 1.00 40.75 243 ILE A CA 1
ATOM 1754 C C . ILE A 1 243 ? 0.526 -18.219 -7.200 1.00 40.75 243 ILE A C 1
ATOM 1756 O O . ILE A 1 243 ? 1.255 -18.760 -8.029 1.00 40.75 243 ILE A O 1
ATOM 1760 N N . SER A 1 244 ? -0.793 -18.051 -7.375 1.00 46.09 244 SER A N 1
ATOM 1761 C CA . SER A 1 244 ? -1.463 -17.535 -8.594 1.00 46.09 244 SER A CA 1
ATOM 1762 C C . SER A 1 244 ? -2.797 -18.230 -8.920 1.00 46.09 244 SER A C 1
ATOM 1764 O O . SER A 1 244 ? -2.847 -19.441 -9.117 1.00 46.09 244 SER A O 1
ATOM 1766 N N . SER A 1 245 ? -3.869 -17.438 -9.065 1.00 32.69 245 SER A N 1
ATOM 1767 C CA . SER A 1 245 ? -4.576 -17.144 -10.334 1.00 32.69 245 SER A CA 1
ATOM 1768 C C . SER A 1 245 ? -6.086 -16.884 -10.140 1.00 32.69 245 SER A C 1
ATOM 1770 O O . SER A 1 245 ? -6.811 -17.711 -9.605 1.00 32.69 245 SER A O 1
ATOM 1772 N N . VAL A 1 246 ? -6.511 -15.704 -10.619 1.00 39.12 246 VAL A N 1
ATOM 1773 C CA . VAL A 1 246 ? -7.859 -15.263 -11.046 1.00 39.12 246 VAL A CA 1
ATOM 1774 C C . VAL A 1 246 ? -9.029 -15.425 -10.061 1.00 39.12 246 VAL A C 1
ATOM 1776 O O . VAL A 1 246 ? -9.571 -16.515 -9.910 1.00 39.12 246 VAL A O 1
ATOM 1779 N N . SER A 1 247 ? -9.569 -14.300 -9.566 1.00 35.59 247 SER A N 1
ATOM 1780 C CA . SER A 1 247 ? -11.022 -14.107 -9.391 1.00 35.59 247 SER A CA 1
ATOM 1781 C C . SER A 1 247 ? -11.414 -12.624 -9.300 1.00 35.59 247 SER A C 1
ATOM 1783 O O . SER A 1 247 ? -10.865 -11.826 -8.548 1.00 35.59 247 SER A O 1
ATOM 1785 N N . ILE A 1 248 ? -12.370 -12.244 -10.149 1.00 39.31 248 ILE A N 1
ATOM 1786 C CA . ILE A 1 248 ? -12.915 -10.894 -10.304 1.00 39.31 248 ILE A CA 1
ATOM 1787 C C . ILE A 1 248 ? -14.042 -10.730 -9.283 1.00 39.31 248 ILE A C 1
ATOM 1789 O O . ILE A 1 248 ? -15.143 -11.152 -9.587 1.00 39.31 248 ILE A O 1
ATOM 1793 N N . PHE A 1 249 ? -13.805 -10.125 -8.114 1.00 33.81 249 PHE A N 1
ATOM 1794 C CA . PHE A 1 249 ? -14.809 -9.390 -7.314 1.00 33.81 249 PHE A CA 1
ATOM 1795 C C . PHE A 1 249 ? -14.094 -8.575 -6.217 1.00 33.81 249 PHE A C 1
ATOM 1797 O O . PHE A 1 249 ? -14.018 -8.975 -5.063 1.00 33.81 249 PHE A O 1
ATOM 1804 N N . GLY A 1 250 ? -13.558 -7.403 -6.576 1.00 35.12 250 GLY A N 1
ATOM 1805 C CA . GLY A 1 250 ? -12.828 -6.549 -5.631 1.00 35.12 250 GLY A CA 1
ATOM 1806 C C . GLY A 1 250 ? -13.719 -5.924 -4.546 1.00 35.12 250 GLY A C 1
ATOM 1807 O O . GLY A 1 250 ? -14.787 -5.367 -4.831 1.00 35.12 250 GLY A O 1
ATOM 1808 N N . ALA A 1 251 ? -13.267 -5.983 -3.299 1.00 36.22 251 ALA A N 1
ATOM 1809 C CA . ALA A 1 251 ? -13.763 -5.194 -2.179 1.00 36.22 251 ALA A CA 1
ATOM 1810 C C . ALA A 1 251 ? -12.743 -4.077 -1.888 1.00 36.22 251 ALA A C 1
ATOM 1812 O O . ALA A 1 251 ? -11.569 -4.368 -1.693 1.00 36.22 251 ALA A O 1
ATOM 1813 N N . VAL A 1 252 ? -13.169 -2.810 -1.881 1.00 42.06 252 VAL A N 1
ATOM 1814 C CA . VAL A 1 252 ? -12.305 -1.643 -1.616 1.00 42.06 252 VAL A CA 1
ATOM 1815 C C . VAL A 1 252 ? -12.181 -1.440 -0.130 1.00 42.06 252 VAL A C 1
ATOM 1817 O O . VAL A 1 252 ? -13.200 -1.361 0.551 1.00 42.06 252 VAL A O 1
ATOM 1820 N N . LEU A 1 253 ? -10.968 -1.231 0.356 1.00 40.44 253 LEU A N 1
ATOM 1821 C CA . LEU A 1 253 ? -10.743 -0.674 1.679 1.00 40.44 253 LEU A CA 1
ATOM 1822 C C . LEU A 1 253 ? -10.339 0.796 1.541 1.00 40.44 253 LEU A C 1
ATOM 1824 O O . LEU A 1 253 ? -9.273 1.101 1.017 1.00 40.44 253 LEU A O 1
ATOM 1828 N N . ALA A 1 254 ? -11.169 1.711 2.040 1.00 38.41 254 ALA A N 1
ATOM 1829 C CA . ALA A 1 254 ? -10.767 3.105 2.218 1.00 38.41 254 ALA A CA 1
ATOM 1830 C C . ALA A 1 254 ? -10.285 3.298 3.663 1.00 38.41 254 ALA A C 1
ATOM 1832 O O . ALA A 1 254 ? -11.096 3.402 4.589 1.00 38.41 254 ALA A O 1
ATOM 1833 N N . SER A 1 255 ? -8.966 3.306 3.862 1.00 37.19 255 SER A N 1
ATOM 1834 C CA . SER A 1 255 ? -8.340 3.499 5.173 1.00 37.19 255 SER A CA 1
ATOM 1835 C C . SER A 1 255 ? -8.135 4.988 5.459 1.00 37.19 255 SER A C 1
ATOM 1837 O O . SER A 1 255 ? -7.382 5.657 4.758 1.00 37.19 255 SER A O 1
ATOM 1839 N N . LEU A 1 256 ? -8.743 5.496 6.533 1.00 39.06 256 LEU A N 1
ATOM 1840 C CA . LEU A 1 256 ? -8.283 6.705 7.223 1.00 39.06 256 LEU A CA 1
ATOM 1841 C C . LEU A 1 256 ? -8.017 6.334 8.679 1.00 39.06 256 LEU A C 1
ATOM 1843 O O . LEU A 1 256 ? -8.941 6.095 9.461 1.00 39.06 256 LEU A O 1
ATOM 1847 N N . LEU A 1 257 ? -6.730 6.241 9.000 1.00 35.94 257 LEU A N 1
ATOM 1848 C CA . LEU A 1 257 ? -6.209 6.028 10.338 1.00 35.94 257 LEU A CA 1
ATOM 1849 C C . LEU A 1 257 ? -5.703 7.371 10.873 1.00 35.94 257 LEU A C 1
ATOM 1851 O O . LEU A 1 257 ? -4.894 8.026 10.226 1.00 35.94 257 LEU A O 1
ATOM 1855 N N . PHE A 1 258 ? -6.201 7.710 12.064 1.00 33.28 258 PHE A N 1
ATOM 1856 C CA . PHE A 1 258 ? -5.879 8.868 12.906 1.00 33.28 258 PHE A CA 1
ATOM 1857 C C . PHE A 1 258 ? -6.355 10.236 12.382 1.00 33.28 258 PHE A C 1
ATOM 1859 O O . PHE A 1 258 ? -5.898 10.748 11.364 1.00 33.28 258 PHE A O 1
ATOM 1866 N N . ALA A 1 259 ? -7.320 10.790 13.124 1.00 30.81 259 ALA A N 1
ATOM 1867 C CA . ALA A 1 259 ? -7.539 12.224 13.273 1.00 30.81 259 ALA A CA 1
ATOM 1868 C C . ALA A 1 259 ? -6.775 12.675 14.523 1.00 30.81 259 ALA A C 1
ATOM 1870 O O . ALA A 1 259 ? -6.672 11.830 15.447 1.00 30.81 259 ALA A O 1
#

Sequence (259 aa):
MVAWCTKPGRGTRLIPQGALTGVQYIKTPDYAQVVGFIDQTQINLNGGDFGGEMDPHGADLRGNPIGGIFFSSIFSSDGNMQQVPEWNNFMGGNAFCLKVCNPNNPASTKYCQNIYDRIGCAYNVPNQAQNGTFEACQGDDMDPPGTYTSNGVVMTYTQPAESLGPITSIPYTARIPASSNCVSSASSALYTGLPTPTNLPSPSASVVVSTGSNGVVTTATRSGAAAGASNTTSPNSASGLAISSVSIFGAVLASLLFA

Secondary structure (DSSP, 8-state):
-EEEESSSSSSPEEPPTTTEEEEEEEE-SSEEEEEEEE-GGGGTPPTT---EEEBSS-TTSSTBTTT--EEESTT-SSS--EEE--EEEEEETTEEEEEEE-TT-GGGGGGS-SS-GGG-HHHHS-----TT-EEEEEEPPPPPTTEEEETTEEEE--PPPGGG-S----SS-PPPPPEEEEEE--GGGG-TTPPP-S-PPP------------------------------------------------EEE------

Mean predicted aligned error: 13.0 Å

Radius of gyration: 25.03 Å; Cα contacts (8 Å, |Δi|>4): 469; chains: 1; bounding box: 60×68×80 Å

pLDDT: mean 79.55, std 24.77, range [29.22, 98.56]

Foldseek 3Di:
DFEEALADDDPGHYQDQPQWQWWEWEAEPWKIKIKGFGVCVSLVDDPQFQFWKWACCPPVNCTVVRPDWAWALSLPPVSDIDTQRAKMWGDGPRMIMIMTTRPVDPVSSLLRDPQCTLVPCQQNPPDDMDGNWYKYWYWYDFDRRQWDDDPNDIDGDHDDDCVVPHDPDDPDGGDRTDTHPMDTDDSVVSNPHDDDPPDDPDPPPPPDDDDDDDDDDDDDDDDDDDDDDDDDDDDDDDDDDDDDDDDDDDYDYRDDDDD